Protein AF-A0A9R1KM98-F1 (afdb_monomer_lite)

Foldseek 3Di:
DDDDDDDPPPDPPPPVPPPVPPVPDPDDDDDDDDALDFLVRVLVVLVVVVVVDDQPDEAEDADAAELDDPPVLLVVQVPPDDDDDDDDDDDDDDDDDPPDDPSLWGFSDDDDRSDGRTHHLVSCQVVLCHEYEYEYNYLNQVSNCVSVVSHDNHDYHYHGADNDDQPDPDDDPPPGGLSVCCVVPVVVSVCVSVVNDPPPPD

Organism: Triticum aestivum (NCBI:txid4565)

Sequence (202 aa):
TMSDQSGPSGLIDIHLSTEISDGNLPSNPQRAIIYHPTVSHLIAVLATICEELSQDSILLIYISASGLADQNAYHKYASSSSSRLRPASAFSINKPNSHTGSDDHVWLGPRGNGGPNNLYPEDLIPFTRYPLFLVIDSENSHAFKAIHNAEKGEPAALLLSPRIASAMPGVESGNGGQFTYFLTAPMQAFCQLAGITSDIDS

pLDDT: mean 72.06, std 21.35, range [31.58, 97.38]

Radius of gyration: 26.19 Å; chains: 1; bounding box: 100×55×50 Å

InterPro domains:
  IPR022709 Protein SCAI [PF12070] (17-200)

Structure (mmCIF, N/CA/C/O backbone):
data_AF-A0A9R1KM98-F1
#
_entry.id   AF-A0A9R1KM98-F1
#
loop_
_atom_site.group_PDB
_atom_site.id
_atom_site.type_symbol
_atom_site.label_atom_id
_atom_site.label_alt_id
_atom_site.label_comp_id
_atom_site.label_asym_id
_atom_site.label_entity_id
_atom_site.label_seq_id
_atom_site.pdbx_PDB_ins_code
_atom_site.Cartn_x
_atom_site.Cartn_y
_atom_site.Cartn_z
_atom_site.occupancy
_atom_site.B_iso_or_equiv
_atom_site.auth_seq_id
_atom_site.auth_comp_id
_atom_site.auth_asym_id
_atom_site.auth_atom_id
_atom_site.pdbx_PDB_model_num
ATOM 1 N N . THR A 1 1 ? -71.340 21.012 -23.444 1.00 43.56 1 THR A N 1
ATOM 2 C CA . THR A 1 1 ? -70.708 21.064 -24.778 1.00 43.56 1 THR A CA 1
ATOM 3 C C . THR A 1 1 ? -69.293 21.573 -24.596 1.00 43.56 1 THR A C 1
ATOM 5 O O . THR A 1 1 ? -69.103 22.543 -23.877 1.00 43.56 1 THR A O 1
ATOM 8 N N . MET A 1 2 ? -68.310 20.840 -25.121 1.00 36.94 2 MET A N 1
ATOM 9 C CA . MET A 1 2 ? -66.879 21.154 -25.005 1.00 36.94 2 MET A CA 1
ATOM 10 C C . MET A 1 2 ? -66.510 22.420 -25.784 1.00 36.94 2 MET A C 1
ATOM 12 O O . MET A 1 2 ? -67.103 22.665 -26.834 1.00 36.94 2 MET A O 1
ATOM 16 N N . SER A 1 3 ? -65.490 23.148 -25.320 1.00 38.06 3 SER A N 1
ATOM 17 C CA . SER A 1 3 ? -64.468 23.794 -26.161 1.00 38.06 3 SER A CA 1
ATOM 18 C C . SER A 1 3 ? -63.249 24.170 -25.310 1.00 38.06 3 SER A C 1
ATOM 20 O O . SER A 1 3 ? -63.380 24.867 -24.306 1.00 38.06 3 SER A O 1
ATOM 22 N N . ASP A 1 4 ? -62.092 23.660 -25.733 1.00 40.53 4 ASP A N 1
ATOM 23 C CA . ASP A 1 4 ? -60.735 23.934 -25.250 1.00 40.53 4 ASP A CA 1
ATOM 24 C C . ASP A 1 4 ? -60.304 25.397 -25.435 1.00 40.53 4 ASP A C 1
ATOM 26 O O . ASP A 1 4 ? -60.744 26.050 -26.385 1.00 40.53 4 ASP A O 1
ATOM 30 N N . GLN A 1 5 ? -59.339 25.852 -24.616 1.00 41.59 5 GLN A N 1
ATOM 31 C CA . GLN A 1 5 ? -58.100 26.466 -25.125 1.00 41.59 5 GLN A CA 1
ATOM 32 C C . GLN A 1 5 ? -57.007 26.665 -24.047 1.00 41.59 5 GLN A C 1
ATOM 34 O O . GLN A 1 5 ? -57.154 27.435 -23.106 1.00 41.59 5 GLN A O 1
ATOM 39 N N . SER A 1 6 ? -55.884 25.974 -24.283 1.00 41.81 6 SER A N 1
ATOM 40 C CA . SER A 1 6 ? -54.480 26.397 -24.123 1.00 41.81 6 SER A CA 1
ATOM 41 C C . SER A 1 6 ? -53.953 26.948 -22.787 1.00 41.81 6 SER A C 1
ATOM 43 O O . SER A 1 6 ? -54.132 28.116 -22.453 1.00 41.81 6 SER A O 1
ATOM 45 N N . GLY A 1 7 ? -53.066 26.161 -22.174 1.00 36.31 7 GLY A N 1
ATOM 46 C CA . GLY A 1 7 ? -51.946 26.663 -21.378 1.00 36.31 7 GLY A CA 1
ATOM 47 C C . GLY A 1 7 ? -50.933 25.551 -21.090 1.00 36.31 7 GLY A C 1
ATOM 48 O O . GLY A 1 7 ? -51.203 24.719 -20.228 1.00 36.31 7 GLY A O 1
ATOM 49 N N . PRO A 1 8 ? -49.779 25.471 -21.779 1.00 38.06 8 PRO A N 1
ATOM 50 C CA . PRO A 1 8 ? -48.700 24.601 -21.338 1.00 38.06 8 PRO A CA 1
ATOM 51 C C . PRO A 1 8 ? -47.974 25.283 -20.172 1.00 38.06 8 PRO A C 1
ATOM 53 O O . PRO A 1 8 ? -47.117 26.142 -20.371 1.00 38.06 8 PRO A O 1
ATOM 56 N N . SER A 1 9 ? -48.306 24.897 -18.940 1.00 43.03 9 SER A N 1
ATOM 57 C CA . SER A 1 9 ? -47.471 25.170 -17.766 1.00 43.03 9 SER A CA 1
ATOM 58 C C . SER A 1 9 ? -46.231 24.276 -17.828 1.00 43.03 9 SER A C 1
ATOM 60 O O . SER A 1 9 ? -46.133 23.254 -17.158 1.00 43.03 9 SER A O 1
ATOM 62 N N . GLY A 1 10 ? -45.295 24.635 -18.703 1.00 45.66 10 GLY A N 1
ATOM 63 C CA . GLY A 1 10 ? -43.967 24.044 -18.758 1.00 45.66 10 GLY A CA 1
ATOM 64 C C . GLY A 1 10 ? -43.086 24.627 -17.661 1.00 45.66 10 GLY A C 1
ATOM 65 O O . GLY A 1 10 ? -42.320 25.544 -17.924 1.00 45.66 10 GLY A O 1
ATOM 66 N N . LEU A 1 11 ? -43.194 24.092 -16.448 1.00 42.50 11 LEU A N 1
ATOM 67 C CA . LEU A 1 11 ? -42.150 24.169 -15.427 1.00 42.50 11 LEU A CA 1
ATOM 68 C C . LEU A 1 11 ? -42.051 22.787 -14.788 1.00 42.50 11 LEU A C 1
ATOM 70 O O . LEU A 1 11 ? -42.628 22.518 -13.739 1.00 42.50 11 LEU A O 1
ATOM 74 N N . ILE A 1 12 ? -41.354 21.881 -15.472 1.00 44.75 12 ILE A N 1
ATOM 75 C CA . ILE A 1 12 ? -40.822 20.696 -14.808 1.00 44.75 12 ILE A CA 1
ATOM 76 C C . ILE A 1 12 ? -39.595 21.197 -14.049 1.00 44.75 12 ILE A C 1
ATOM 78 O O . ILE A 1 12 ? -38.495 21.259 -14.594 1.00 44.75 12 ILE A O 1
ATOM 82 N N . ASP A 1 13 ? -39.819 21.630 -12.812 1.00 45.16 13 ASP A N 1
ATOM 83 C CA . ASP A 1 13 ? -38.764 21.774 -11.821 1.00 45.16 13 ASP A CA 1
ATOM 84 C C . ASP A 1 13 ? -38.296 20.358 -11.478 1.00 45.16 13 ASP A C 1
ATOM 86 O O . ASP A 1 13 ? -38.860 19.668 -10.626 1.00 45.16 13 ASP A O 1
ATOM 90 N N . ILE A 1 14 ? -37.328 19.856 -12.247 1.00 49.06 14 ILE A N 1
ATOM 91 C CA . ILE A 1 14 ? -36.606 18.647 -11.872 1.00 49.06 14 ILE A CA 1
ATOM 92 C C . ILE A 1 14 ? -35.695 19.069 -10.721 1.00 49.06 14 ILE A C 1
ATOM 94 O O . ILE A 1 14 ? -34.514 19.351 -10.917 1.00 49.06 14 ILE A O 1
ATOM 98 N N . HIS A 1 15 ? -36.253 19.111 -9.513 1.00 44.16 15 HIS A N 1
ATOM 99 C CA . HIS A 1 15 ? -35.482 19.126 -8.281 1.00 44.16 15 HIS A CA 1
ATOM 100 C C . HIS A 1 15 ? -34.768 17.770 -8.152 1.00 44.16 15 HIS A C 1
ATOM 102 O O . HIS A 1 15 ? -35.173 16.885 -7.399 1.00 44.16 15 HIS A O 1
ATOM 108 N N . LEU A 1 16 ? -33.707 17.583 -8.940 1.00 47.38 16 LEU A N 1
ATOM 109 C CA . LEU A 1 16 ? -32.797 16.442 -8.874 1.00 47.38 16 LEU A CA 1
ATOM 110 C C . LEU A 1 16 ? -31.749 16.669 -7.776 1.00 47.38 16 LEU A C 1
ATOM 112 O O . LEU A 1 16 ? -30.548 16.576 -8.001 1.00 47.38 16 LEU A O 1
ATOM 116 N N . SER A 1 17 ? -32.214 17.005 -6.580 1.00 48.81 17 SER A N 1
ATOM 117 C CA . SER A 1 17 ? -31.383 17.130 -5.381 1.00 48.81 17 SER A CA 1
ATOM 118 C C . SER A 1 17 ? -32.156 16.642 -4.167 1.00 48.81 17 SER A C 1
ATOM 120 O O . SER A 1 17 ? -32.231 17.280 -3.124 1.00 48.81 17 SER A O 1
ATOM 122 N N . THR A 1 18 ? -32.763 15.471 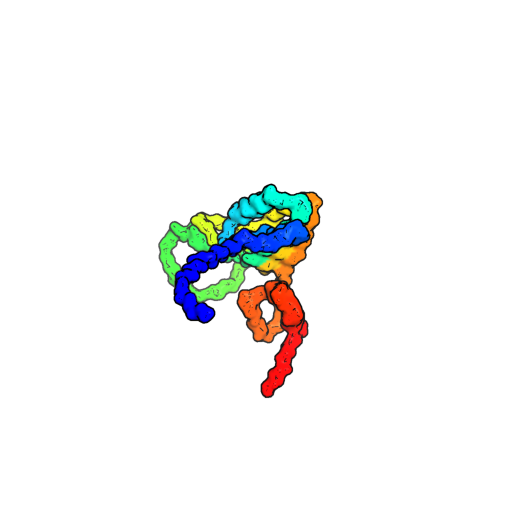-4.310 1.00 47.44 18 THR A N 1
ATOM 123 C CA . THR A 1 18 ? -33.001 14.599 -3.165 1.00 47.44 18 THR A CA 1
ATOM 124 C C . THR A 1 18 ? -32.170 13.360 -3.421 1.00 47.44 18 THR A C 1
ATOM 126 O O . THR A 1 18 ? -32.652 12.342 -3.905 1.00 47.44 18 THR A O 1
ATOM 129 N N . GLU A 1 19 ? -30.867 13.510 -3.190 1.00 53.47 19 GLU A N 1
ATOM 130 C CA . GLU A 1 19 ? -29.990 12.386 -2.904 1.00 53.47 19 GLU A CA 1
ATOM 131 C C . GLU A 1 19 ? -30.680 11.619 -1.771 1.00 53.47 19 GLU A C 1
ATOM 133 O O . GLU A 1 19 ? -30.827 12.132 -0.660 1.00 53.47 19 GLU A O 1
ATOM 138 N N . ILE A 1 20 ? -31.258 10.462 -2.103 1.00 52.72 20 ILE A N 1
ATOM 139 C CA . ILE A 1 20 ? -31.961 9.588 -1.164 1.00 52.72 20 ILE A CA 1
ATOM 140 C C . ILE A 1 20 ? -30.873 8.958 -0.293 1.00 52.72 20 ILE A C 1
ATOM 142 O O . ILE A 1 20 ? -30.496 7.804 -0.471 1.00 52.72 20 ILE A O 1
ATOM 146 N N . SER A 1 21 ? -30.282 9.765 0.582 1.00 58.25 21 SER A N 1
ATOM 147 C CA . SER A 1 21 ? -29.327 9.318 1.578 1.00 58.25 21 SER A CA 1
ATOM 148 C C . SER A 1 21 ? -30.160 8.673 2.678 1.00 58.25 21 SER A C 1
ATOM 150 O O . SER A 1 21 ? -30.731 9.354 3.531 1.00 58.25 21 SER A O 1
ATOM 152 N N . ASP A 1 22 ? -30.359 7.359 2.576 1.00 62.84 22 ASP A N 1
ATOM 153 C CA . ASP A 1 22 ? -30.942 6.572 3.657 1.00 62.84 22 ASP A CA 1
ATOM 154 C C . ASP A 1 22 ? -30.000 6.703 4.857 1.00 62.84 22 ASP A C 1
ATOM 156 O O . ASP A 1 22 ? -28.901 6.155 4.854 1.00 62.84 22 ASP A O 1
ATOM 160 N N . GLY A 1 23 ? -30.404 7.485 5.863 1.00 62.06 23 GLY A N 1
ATOM 161 C CA . GLY A 1 23 ? -29.573 7.819 7.024 1.00 62.06 23 GLY A CA 1
ATOM 162 C C . GLY A 1 23 ? -29.194 6.621 7.902 1.00 62.06 23 GLY A C 1
ATOM 163 O O . GLY A 1 23 ? -28.470 6.797 8.879 1.00 62.06 23 GLY A O 1
ATOM 164 N N . ASN A 1 24 ? -29.679 5.419 7.573 1.00 71.25 24 ASN A N 1
ATOM 165 C CA . ASN A 1 24 ? -29.257 4.160 8.186 1.00 71.25 24 ASN A CA 1
ATOM 166 C C . ASN A 1 24 ? -28.098 3.481 7.445 1.00 71.25 24 ASN A C 1
ATOM 168 O O . ASN A 1 24 ? -27.535 2.513 7.959 1.00 71.25 24 ASN A O 1
ATOM 172 N N . LEU A 1 25 ? -27.755 3.937 6.237 1.00 65.06 25 LEU A N 1
ATOM 173 C CA . LEU A 1 25 ? -26.606 3.427 5.507 1.00 65.06 25 LEU A CA 1
ATOM 174 C C . LEU A 1 25 ? -25.336 4.110 6.027 1.00 65.06 25 LEU A C 1
ATOM 176 O O . LEU A 1 25 ? -25.326 5.326 6.232 1.00 65.06 25 LEU A O 1
ATOM 180 N N . PRO A 1 26 ? -24.249 3.353 6.242 1.00 65.38 26 PRO A N 1
ATOM 181 C CA . PRO A 1 26 ? -22.972 3.956 6.578 1.00 65.38 26 PRO A CA 1
ATOM 182 C C . PRO A 1 26 ? -22.536 4.893 5.448 1.00 65.38 26 PRO A C 1
ATOM 184 O O . PRO A 1 26 ? -22.729 4.593 4.266 1.00 65.38 26 PRO A O 1
ATOM 187 N N . SER A 1 27 ? -21.932 6.024 5.816 1.00 68.31 27 SER A N 1
ATOM 188 C CA . SER A 1 27 ? -21.352 6.967 4.861 1.00 68.31 27 SER A CA 1
ATOM 189 C C . SER A 1 27 ? -20.425 6.243 3.884 1.00 68.31 27 SER A C 1
ATOM 191 O O . SER A 1 27 ? -19.661 5.359 4.279 1.00 68.31 27 SER A O 1
ATOM 193 N N . ASN A 1 28 ? -20.480 6.627 2.606 1.00 60.69 28 ASN A N 1
ATOM 194 C CA . ASN A 1 28 ? -19.603 6.063 1.585 1.00 60.69 28 ASN A CA 1
ATOM 195 C C . ASN A 1 28 ? -18.133 6.213 2.029 1.00 60.69 28 ASN A C 1
ATOM 197 O O . ASN A 1 28 ? -17.752 7.312 2.450 1.00 60.69 28 ASN A O 1
ATOM 201 N N . PRO A 1 29 ? -17.301 5.159 1.951 1.00 76.50 29 PRO A N 1
ATOM 202 C CA . PRO A 1 29 ? -15.888 5.274 2.279 1.00 76.50 29 PRO A CA 1
ATOM 203 C C . PRO A 1 29 ? -15.222 6.398 1.480 1.00 76.50 29 PRO A C 1
ATOM 205 O O . PRO A 1 29 ? -15.418 6.533 0.268 1.00 76.50 29 PRO A O 1
ATOM 208 N N . GLN A 1 30 ? -14.407 7.198 2.166 1.00 79.19 30 GLN A N 1
ATOM 209 C CA . GLN A 1 30 ? -13.596 8.224 1.525 1.00 79.19 30 GLN A CA 1
ATOM 210 C C . GLN A 1 30 ? -12.590 7.552 0.579 1.00 79.19 30 GLN A C 1
ATOM 212 O O . GLN A 1 30 ? -11.795 6.707 0.991 1.00 79.19 30 GLN A O 1
ATOM 217 N N . ARG A 1 31 ? -12.631 7.909 -0.710 1.00 85.31 31 ARG A N 1
ATOM 218 C CA . ARG A 1 31 ? -11.762 7.330 -1.742 1.00 85.31 31 ARG A CA 1
ATOM 219 C C . ARG A 1 31 ? -10.870 8.402 -2.352 1.00 85.31 31 ARG A C 1
ATOM 221 O O . ARG A 1 31 ? -11.364 9.344 -2.962 1.00 85.31 31 ARG A O 1
ATOM 228 N N . ALA A 1 32 ? -9.560 8.189 -2.280 1.00 88.94 32 ALA A N 1
ATOM 229 C CA . ALA A 1 32 ? -8.560 8.984 -2.984 1.00 88.94 32 ALA A CA 1
ATOM 230 C C . ALA A 1 32 ? -7.804 8.113 -3.999 1.00 88.94 32 ALA A C 1
ATOM 232 O O . ALA A 1 32 ? -7.520 6.945 -3.740 1.00 88.94 32 ALA A O 1
ATOM 233 N N . ILE A 1 33 ? -7.476 8.680 -5.163 1.00 93.12 33 ILE A N 1
ATOM 234 C CA . ILE A 1 33 ? -6.609 8.049 -6.166 1.00 93.12 33 ILE A CA 1
ATOM 235 C C . ILE A 1 33 ? -5.542 9.064 -6.554 1.00 93.12 33 ILE A C 1
ATOM 237 O O . ILE A 1 33 ? -5.862 10.157 -7.018 1.00 93.12 33 ILE A O 1
ATOM 241 N N . ILE A 1 34 ? -4.277 8.691 -6.384 1.00 92.88 34 ILE A N 1
ATOM 242 C CA . ILE A 1 34 ? -3.128 9.525 -6.736 1.00 92.88 34 ILE A CA 1
ATOM 243 C C . ILE A 1 34 ? -2.249 8.791 -7.746 1.00 92.88 34 ILE A C 1
ATOM 245 O O . ILE A 1 34 ? -1.867 7.642 -7.542 1.00 92.88 34 ILE A O 1
ATOM 249 N N . TYR A 1 35 ? -1.926 9.462 -8.852 1.00 91.12 35 TYR A N 1
ATOM 250 C CA . TYR A 1 35 ? -1.111 8.901 -9.928 1.00 91.12 35 TYR A CA 1
ATOM 251 C C . TYR A 1 35 ? 0.302 9.469 -9.878 1.00 91.12 35 TYR A C 1
ATOM 253 O O . TYR A 1 35 ? 0.485 10.687 -9.855 1.00 91.12 35 TYR A O 1
ATOM 261 N N . HIS A 1 36 ? 1.292 8.572 -9.880 1.00 87.62 36 HIS A N 1
ATOM 262 C CA . HIS A 1 36 ? 2.715 8.902 -9.785 1.00 87.62 36 HIS A CA 1
ATOM 263 C C . HIS A 1 36 ? 3.010 9.955 -8.705 1.00 87.62 36 HIS A C 1
ATOM 265 O O . HIS A 1 36 ? 3.484 11.032 -9.050 1.00 87.62 36 HIS A O 1
ATOM 271 N N . PRO A 1 37 ? 2.696 9.731 -7.419 1.00 91.69 37 PRO A N 1
ATOM 272 C CA . PRO A 1 37 ? 3.001 10.701 -6.371 1.00 91.69 37 PRO A CA 1
ATOM 273 C C . PRO A 1 37 ? 4.511 10.760 -6.066 1.00 91.69 37 PRO A C 1
ATOM 275 O O . PRO A 1 37 ? 5.267 9.838 -6.374 1.00 91.69 37 PRO A O 1
ATOM 278 N N . THR A 1 38 ? 4.973 11.855 -5.448 1.00 91.81 38 THR A N 1
ATOM 279 C CA . THR A 1 38 ? 6.218 11.777 -4.662 1.00 91.81 38 THR A CA 1
ATOM 280 C C . THR A 1 38 ? 5.912 11.093 -3.332 1.00 91.81 38 THR A C 1
ATOM 282 O O . THR A 1 38 ? 4.777 11.192 -2.861 1.00 91.81 38 THR A O 1
ATOM 285 N N . VAL A 1 39 ? 6.903 10.481 -2.680 1.00 93.69 39 VAL A N 1
ATOM 286 C CA . VAL A 1 39 ? 6.739 9.948 -1.313 1.00 93.69 39 VAL A CA 1
ATOM 287 C C . VAL A 1 39 ? 6.180 11.027 -0.386 1.00 93.69 39 VAL A C 1
ATOM 289 O O . VAL A 1 39 ? 5.143 10.819 0.225 1.00 93.69 39 VAL A O 1
ATOM 292 N N . SER A 1 40 ? 6.752 12.235 -0.370 1.00 93.12 40 SER A N 1
ATOM 293 C CA . SER A 1 40 ? 6.238 13.331 0.469 1.00 93.12 40 SER A CA 1
ATOM 294 C C . SER A 1 40 ? 4.777 13.693 0.177 1.00 93.12 40 SER A C 1
ATOM 296 O O . SER A 1 40 ? 4.032 13.999 1.101 1.00 93.12 40 SER A O 1
ATOM 298 N N . HIS A 1 41 ? 4.352 13.647 -1.091 1.00 94.06 41 HIS A N 1
ATOM 299 C CA . HIS A 1 41 ? 2.955 13.891 -1.453 1.00 94.06 41 HIS A CA 1
ATOM 300 C C . HIS A 1 41 ? 2.042 12.769 -0.948 1.00 94.06 41 HIS A C 1
ATOM 302 O O . HIS A 1 41 ? 0.997 13.063 -0.379 1.00 94.06 41 HIS A O 1
ATOM 308 N N . LEU A 1 42 ? 2.447 11.503 -1.104 1.00 95.62 42 LEU A N 1
ATOM 309 C CA . LEU A 1 42 ? 1.726 10.351 -0.554 1.00 95.62 42 LEU A CA 1
ATOM 310 C C . LEU A 1 42 ? 1.574 10.475 0.969 1.00 95.62 42 LEU A C 1
ATOM 312 O O . LEU A 1 42 ? 0.464 10.357 1.474 1.00 95.62 42 LEU A O 1
ATOM 316 N N . ILE A 1 43 ? 2.660 10.772 1.687 1.00 96.38 43 ILE A N 1
ATOM 317 C CA . ILE A 1 43 ? 2.650 10.921 3.150 1.00 96.38 43 ILE A CA 1
ATOM 318 C C . ILE A 1 43 ? 1.724 12.058 3.588 1.00 96.38 43 ILE A C 1
ATOM 320 O O . ILE A 1 43 ? 0.959 11.881 4.531 1.00 96.38 43 ILE A O 1
ATOM 324 N N . ALA A 1 44 ? 1.744 13.197 2.890 1.00 95.56 44 ALA A N 1
ATOM 325 C CA . ALA A 1 44 ? 0.836 14.303 3.181 1.00 95.56 44 ALA A CA 1
ATOM 326 C C . ALA A 1 44 ? -0.634 13.901 2.988 1.00 95.56 44 ALA A C 1
ATOM 328 O O . ALA A 1 44 ? -1.450 14.160 3.864 1.00 95.56 44 ALA A O 1
ATOM 329 N N . VAL A 1 45 ? -0.960 13.216 1.886 1.00 95.56 45 VAL A N 1
ATOM 330 C CA . VAL A 1 45 ? -2.323 12.724 1.630 1.00 95.56 45 VAL A CA 1
ATOM 331 C C . VAL A 1 45 ? -2.769 11.742 2.714 1.00 95.56 45 VAL A C 1
ATOM 333 O O . VAL A 1 45 ? -3.870 11.883 3.237 1.00 95.56 45 VAL A O 1
ATOM 336 N N . LEU A 1 46 ? -1.924 10.776 3.087 1.00 95.81 46 LEU A N 1
ATOM 337 C CA . LEU A 1 46 ? -2.243 9.818 4.149 1.00 95.81 46 LEU A CA 1
ATOM 338 C C . LEU A 1 46 ? -2.453 10.514 5.500 1.00 95.81 46 LEU A C 1
ATOM 340 O O . LEU A 1 46 ? -3.382 10.165 6.221 1.00 95.81 46 LEU A O 1
ATOM 344 N N . ALA A 1 47 ? -1.629 11.514 5.827 1.00 95.19 47 ALA A N 1
ATOM 345 C CA . ALA A 1 47 ? -1.773 12.286 7.057 1.00 95.19 47 ALA A CA 1
ATOM 346 C C . ALA A 1 47 ? -3.106 13.045 7.093 1.00 95.19 47 ALA A C 1
ATOM 348 O O . ALA A 1 47 ? -3.819 12.954 8.087 1.00 95.19 47 ALA A O 1
ATOM 349 N N . THR A 1 48 ? -3.477 13.712 5.996 1.00 93.81 48 THR A N 1
ATOM 350 C CA . THR A 1 48 ? -4.769 14.402 5.877 1.00 93.81 48 THR A CA 1
ATOM 351 C C . THR A 1 48 ? -5.943 13.439 6.020 1.00 93.81 48 THR A C 1
ATOM 353 O O . THR A 1 48 ? -6.878 13.735 6.753 1.00 93.81 48 THR A O 1
ATOM 356 N N . ILE A 1 49 ? -5.884 12.262 5.387 1.00 92.44 49 ILE A N 1
ATOM 357 C CA . ILE A 1 49 ? -6.936 11.248 5.541 1.00 92.44 49 ILE A CA 1
ATOM 358 C C . ILE A 1 49 ? -7.050 10.842 7.012 1.00 92.44 49 ILE A C 1
ATOM 360 O O . ILE A 1 49 ? -8.140 10.880 7.568 1.00 92.44 49 ILE A O 1
ATOM 364 N N . CYS A 1 50 ? -5.936 10.516 7.671 1.00 91.25 50 CYS A N 1
ATOM 365 C CA . CYS A 1 50 ? -5.927 10.120 9.079 1.00 91.25 50 CYS A CA 1
ATOM 366 C C . CYS A 1 50 ? -6.480 11.185 10.042 1.00 91.25 50 CYS A C 1
ATOM 368 O O . CYS A 1 50 ? -7.074 10.812 11.052 1.00 91.25 50 CYS A O 1
ATOM 370 N N . GLU A 1 51 ? -6.321 12.478 9.752 1.00 91.19 51 GLU A N 1
ATOM 371 C CA . GLU A 1 51 ? -6.933 13.556 10.547 1.00 91.19 51 GLU A CA 1
ATOM 372 C C . GLU A 1 51 ? -8.465 13.575 10.446 1.00 91.19 51 GLU A C 1
ATOM 374 O O . GLU A 1 51 ? -9.140 13.977 11.394 1.00 91.19 51 GLU A O 1
ATOM 379 N N . GLU A 1 52 ? -9.016 13.116 9.323 1.00 87.94 52 GLU A N 1
ATOM 380 C CA . GLU A 1 52 ? -10.458 13.068 9.066 1.00 87.94 52 GLU A CA 1
ATOM 381 C C . GLU A 1 52 ? -11.100 11.718 9.440 1.00 87.94 52 GLU A C 1
ATOM 383 O O . GLU A 1 52 ? -12.328 11.623 9.529 1.00 87.94 52 GLU A O 1
ATOM 388 N N . LEU A 1 53 ? -10.299 10.668 9.674 1.00 84.94 53 LEU A N 1
ATOM 389 C CA . LEU A 1 53 ? -10.797 9.339 10.037 1.00 84.94 53 LEU A CA 1
ATOM 390 C C . LEU A 1 53 ? -11.438 9.329 11.433 1.00 84.94 53 LEU A C 1
ATOM 392 O O . LEU A 1 53 ? -10.881 9.822 12.415 1.00 84.94 53 LEU A O 1
ATOM 396 N N . SER A 1 54 ? -12.594 8.670 11.539 1.00 84.06 54 SER A N 1
ATOM 397 C CA . SER A 1 54 ? -13.198 8.347 12.835 1.00 84.06 54 SER A CA 1
ATOM 398 C C . SER A 1 54 ? -12.424 7.225 13.544 1.00 84.06 54 SER A C 1
ATOM 400 O O . SER A 1 54 ? -11.691 6.472 12.904 1.00 84.06 54 SER A O 1
ATOM 402 N N . GLN A 1 55 ? -12.617 7.071 14.859 1.00 80.00 55 GLN A N 1
ATOM 403 C CA . GLN A 1 55 ? -11.947 6.017 15.643 1.00 80.00 55 GLN A CA 1
ATOM 404 C C . GLN A 1 55 ? -12.335 4.593 15.209 1.00 80.00 55 GLN A C 1
ATOM 406 O O . GLN A 1 55 ? -11.545 3.674 15.393 1.00 80.00 55 GLN A O 1
ATOM 411 N N . ASP A 1 56 ? -13.504 4.423 14.584 1.00 84.88 56 ASP A N 1
ATOM 412 C CA . ASP A 1 56 ? -14.007 3.128 14.105 1.00 84.88 56 ASP A CA 1
ATOM 413 C C . ASP A 1 56 ? -13.689 2.876 12.614 1.00 84.88 56 ASP A C 1
ATOM 415 O O . ASP A 1 56 ? -14.207 1.941 11.999 1.00 84.88 56 ASP A O 1
ATOM 419 N N . SER A 1 57 ? -12.865 3.725 11.991 1.00 88.12 57 SER A N 1
ATOM 420 C CA . SER A 1 57 ? -12.498 3.609 10.577 1.00 88.12 57 SER A CA 1
ATOM 421 C C . SER A 1 57 ? -11.246 2.754 10.357 1.00 88.12 57 SER A C 1
ATOM 423 O O . SER A 1 57 ? -10.319 2.745 11.161 1.00 88.12 57 SER A O 1
ATOM 425 N N . ILE A 1 58 ? -11.194 2.079 9.206 1.00 90.69 58 ILE A N 1
ATOM 426 C CA . ILE A 1 58 ? -10.034 1.304 8.741 1.00 90.69 58 ILE A CA 1
ATOM 427 C C . ILE A 1 58 ? -9.409 2.038 7.554 1.00 90.69 58 ILE A C 1
ATOM 429 O O . ILE A 1 58 ? -10.119 2.454 6.635 1.00 90.69 58 ILE A O 1
ATOM 433 N N . LEU A 1 59 ? -8.083 2.162 7.544 1.00 94.06 59 LEU A N 1
ATOM 434 C CA . LEU A 1 59 ? -7.337 2.713 6.419 1.00 94.06 59 LEU A CA 1
ATOM 435 C C . LEU A 1 59 ? -6.976 1.590 5.439 1.00 94.06 59 LEU A C 1
ATOM 437 O O . LEU A 1 59 ? -6.282 0.643 5.798 1.00 94.06 59 LEU A O 1
ATOM 441 N N . LEU A 1 60 ? -7.420 1.707 4.187 1.00 95.12 60 LEU A N 1
ATOM 442 C CA . LEU A 1 60 ? -7.017 0.818 3.096 1.00 95.12 60 LEU A CA 1
ATOM 443 C C . LEU A 1 60 ? -6.072 1.553 2.147 1.00 95.12 60 LEU A C 1
ATOM 445 O O . LEU A 1 60 ? -6.440 2.576 1.571 1.00 95.12 60 LEU A O 1
ATOM 449 N N . ILE A 1 61 ? -4.878 1.000 1.941 1.00 95.75 61 ILE A N 1
ATOM 450 C CA . ILE A 1 61 ? -3.884 1.536 1.007 1.00 95.75 61 ILE A CA 1
ATOM 451 C C . ILE A 1 61 ? -3.566 0.477 -0.046 1.00 95.75 61 ILE A C 1
ATOM 453 O O . ILE A 1 61 ? -3.156 -0.633 0.283 1.00 95.75 61 ILE A O 1
ATOM 457 N N . TYR A 1 62 ? -3.716 0.839 -1.320 1.00 95.00 62 TYR A N 1
ATOM 458 C CA . TYR A 1 62 ? -3.272 0.034 -2.455 1.00 95.00 62 TYR A CA 1
ATOM 459 C C . TYR A 1 62 ? -2.128 0.746 -3.174 1.00 95.00 62 TYR A C 1
ATOM 461 O O . TYR A 1 62 ? -2.293 1.877 -3.634 1.00 95.00 62 TYR A O 1
ATOM 469 N N . ILE A 1 63 ? -0.983 0.081 -3.299 1.00 94.44 63 ILE A N 1
ATOM 470 C CA . ILE A 1 63 ? 0.200 0.606 -3.982 1.00 94.44 63 ILE A CA 1
ATOM 471 C C . ILE A 1 63 ? 0.555 -0.341 -5.118 1.00 94.44 63 ILE A C 1
ATOM 473 O O . ILE A 1 63 ? 0.889 -1.493 -4.872 1.00 94.44 63 ILE A O 1
ATOM 477 N N . SER A 1 64 ? 0.522 0.163 -6.350 1.00 91.69 64 SER A N 1
ATOM 478 C CA . SER A 1 64 ? 1.101 -0.517 -7.510 1.00 91.69 64 SER A CA 1
ATOM 479 C C . SER A 1 64 ? 2.285 0.293 -8.008 1.00 91.69 64 SER A C 1
ATOM 481 O O . SER A 1 64 ? 2.135 1.462 -8.373 1.00 91.69 64 SER A O 1
ATOM 483 N N . ALA A 1 65 ? 3.472 -0.302 -7.947 1.00 89.88 65 ALA A N 1
ATOM 484 C CA . ALA A 1 65 ? 4.709 0.353 -8.345 1.00 89.88 65 ALA A CA 1
ATOM 485 C C . ALA A 1 65 ? 5.849 -0.657 -8.538 1.00 89.88 65 ALA A C 1
ATOM 487 O O . ALA A 1 65 ? 5.830 -1.768 -8.008 1.00 89.88 65 ALA A O 1
ATOM 488 N N . SER A 1 66 ? 6.862 -0.244 -9.301 1.00 82.00 66 SER A N 1
ATOM 489 C CA . SER A 1 66 ? 8.020 -1.082 -9.619 1.00 82.00 66 SER A CA 1
ATOM 490 C C . SER A 1 66 ? 8.894 -1.294 -8.386 1.00 82.00 66 SER A C 1
ATOM 492 O O . SER A 1 66 ? 9.231 -0.342 -7.676 1.00 82.00 66 SER A O 1
ATOM 494 N N . GLY A 1 67 ? 9.309 -2.538 -8.164 1.00 71.94 67 GLY A N 1
ATOM 495 C CA . GLY A 1 67 ? 10.336 -2.878 -7.180 1.00 71.94 67 GLY A CA 1
ATOM 496 C C . GLY A 1 67 ? 11.756 -2.512 -7.622 1.00 71.94 67 GLY A C 1
ATOM 497 O O . GLY A 1 67 ? 12.668 -2.483 -6.803 1.00 71.94 67 GLY A O 1
ATOM 498 N N . LEU A 1 68 ? 11.956 -2.229 -8.913 1.00 67.81 68 LEU A N 1
ATOM 499 C CA . LEU A 1 68 ? 13.256 -1.891 -9.479 1.00 67.81 68 LEU A CA 1
ATOM 500 C C . LEU A 1 68 ? 13.396 -0.375 -9.634 1.00 67.81 68 LEU A C 1
ATOM 502 O O . LEU A 1 68 ? 12.754 0.246 -10.486 1.00 67.81 68 LEU A O 1
ATOM 506 N N . ALA A 1 69 ? 14.295 0.200 -8.846 1.00 60.88 69 ALA A N 1
ATOM 507 C CA . ALA A 1 69 ? 14.921 1.473 -9.151 1.00 60.88 69 ALA A CA 1
ATOM 508 C C . ALA A 1 69 ? 15.961 1.228 -10.257 1.00 60.88 69 ALA A C 1
ATOM 510 O O . ALA A 1 69 ? 17.008 0.637 -9.996 1.00 60.88 69 ALA A O 1
ATOM 511 N N . ASP A 1 70 ? 15.706 1.650 -11.502 1.00 55.88 70 ASP A N 1
ATOM 512 C CA . ASP A 1 70 ? 16.761 1.623 -12.523 1.00 55.88 70 ASP A CA 1
ATOM 513 C C . ASP A 1 70 ? 17.902 2.543 -12.058 1.00 55.88 70 ASP A C 1
ATOM 515 O O . ASP A 1 70 ? 17.809 3.770 -12.118 1.00 55.88 70 ASP A O 1
ATOM 519 N N . GLN A 1 71 ? 18.987 1.946 -11.565 1.00 52.78 71 GLN A N 1
ATOM 520 C CA . GLN A 1 71 ? 20.213 2.640 -11.156 1.00 52.78 71 GLN A CA 1
ATOM 521 C C . GLN A 1 71 ? 20.745 3.532 -12.298 1.00 52.78 71 GLN A C 1
ATOM 523 O O . GLN A 1 71 ? 21.350 4.579 -12.054 1.00 52.78 71 GLN A O 1
ATOM 528 N N . ASN A 1 72 ? 20.453 3.188 -13.562 1.00 49.31 72 ASN A N 1
ATOM 529 C CA . ASN A 1 72 ? 20.811 4.015 -14.714 1.00 49.31 72 ASN A CA 1
ATOM 530 C C . ASN A 1 72 ? 19.916 5.249 -14.868 1.00 49.31 72 ASN A C 1
ATOM 532 O O . ASN A 1 72 ? 20.382 6.261 -15.396 1.00 49.31 72 ASN A O 1
ATOM 536 N N . ALA A 1 73 ? 18.664 5.216 -14.397 1.00 51.56 73 ALA A N 1
ATOM 537 C CA . ALA A 1 73 ? 17.799 6.391 -14.378 1.00 51.56 73 ALA A CA 1
ATOM 538 C C . ALA A 1 73 ? 18.380 7.459 -13.443 1.00 51.56 73 ALA A C 1
ATOM 540 O O . ALA A 1 73 ? 18.506 8.611 -13.850 1.00 51.56 73 ALA A O 1
ATOM 541 N N . TYR A 1 74 ? 18.851 7.071 -12.253 1.00 50.22 74 TYR A N 1
ATOM 542 C CA . TYR A 1 74 ? 19.535 7.976 -11.321 1.00 50.22 74 TYR A CA 1
ATOM 543 C C . TYR A 1 74 ? 20.787 8.621 -11.938 1.00 50.22 74 TYR A C 1
ATOM 545 O O . TYR A 1 74 ? 20.965 9.840 -11.868 1.00 50.22 74 TYR A O 1
ATOM 553 N N . HIS A 1 75 ? 21.615 7.839 -12.637 1.00 47.34 75 HIS A N 1
ATOM 554 C CA . HIS A 1 75 ? 22.807 8.360 -13.317 1.00 47.34 75 HIS A CA 1
ATOM 555 C C . HIS A 1 75 ? 22.498 9.271 -14.512 1.00 47.34 75 HIS A C 1
ATOM 557 O O . HIS A 1 75 ? 23.259 10.208 -14.778 1.00 47.34 75 HIS A O 1
ATOM 563 N N . LYS A 1 76 ? 21.386 9.041 -15.217 1.00 46.34 76 LYS A N 1
ATOM 564 C CA . LYS A 1 76 ? 20.971 9.842 -16.378 1.00 46.34 76 LYS A CA 1
ATOM 565 C C . LYS A 1 76 ? 20.525 11.257 -15.997 1.00 46.34 76 LYS A C 1
ATOM 567 O O . LYS A 1 76 ? 20.683 12.164 -16.809 1.00 46.34 76 LYS A O 1
ATOM 572 N N . TYR A 1 77 ? 20.025 11.457 -14.776 1.00 49.22 77 TYR A N 1
ATOM 573 C CA . TYR A 1 77 ? 19.621 12.779 -14.276 1.00 49.22 77 TYR A CA 1
ATOM 574 C C . TYR A 1 77 ? 20.715 13.493 -13.470 1.00 49.22 77 TYR A C 1
ATOM 576 O O . TYR A 1 77 ? 20.741 14.719 -13.460 1.00 49.22 77 TYR A O 1
ATOM 584 N N . ALA A 1 78 ? 21.654 12.763 -12.855 1.00 45.06 78 ALA A N 1
ATOM 585 C CA . ALA A 1 78 ? 22.816 13.360 -12.185 1.00 45.06 78 ALA A CA 1
ATOM 586 C C . ALA A 1 78 ? 23.930 13.801 -13.159 1.00 45.06 78 ALA A C 1
ATOM 588 O O . ALA A 1 78 ? 24.784 14.608 -12.802 1.00 45.06 78 ALA A O 1
ATOM 589 N N . SER A 1 79 ? 23.922 13.294 -14.397 1.00 44.31 79 SER A N 1
ATOM 590 C CA . SER A 1 79 ? 24.977 13.536 -15.392 1.00 44.31 79 SER A CA 1
ATOM 591 C C . SER A 1 79 ? 24.526 14.474 -16.516 1.00 44.31 79 SER A C 1
ATOM 593 O O . SER A 1 79 ? 24.737 14.194 -17.693 1.00 44.31 79 SER A O 1
ATOM 595 N N . SER A 1 80 ? 23.923 15.618 -16.191 1.00 44.72 80 SER A N 1
ATOM 596 C CA . SER A 1 80 ? 23.722 16.710 -17.159 1.00 44.72 80 SER A CA 1
ATOM 597 C C . SER A 1 80 ? 24.936 17.647 -17.215 1.00 44.72 80 SER A C 1
ATOM 599 O O . SER A 1 80 ? 24.799 18.868 -17.170 1.00 44.72 80 SER A O 1
ATOM 601 N N . SER A 1 81 ? 26.142 17.080 -17.289 1.00 49.72 81 SER A N 1
ATOM 602 C CA . SER A 1 81 ? 27.388 17.827 -17.492 1.00 49.72 81 SER A CA 1
ATOM 603 C C . SER A 1 81 ? 28.516 16.942 -18.036 1.00 49.72 81 SER A C 1
ATOM 605 O O . SER A 1 81 ? 29.583 16.839 -17.451 1.00 49.72 81 SER A O 1
ATOM 607 N N . SER A 1 82 ? 28.327 16.315 -19.197 1.00 43.50 82 SER A N 1
ATOM 608 C CA . SER A 1 82 ? 29.345 16.368 -20.260 1.00 43.50 82 SER A CA 1
ATOM 609 C C . SER A 1 82 ? 28.837 15.734 -21.551 1.00 43.50 82 SER A C 1
ATOM 611 O O . SER A 1 82 ? 28.003 14.836 -21.588 1.00 43.50 82 SER A O 1
ATOM 613 N N . SER A 1 83 ? 29.327 16.299 -22.639 1.00 43.59 83 SER A N 1
ATOM 614 C CA . SER A 1 83 ? 28.981 16.007 -24.014 1.00 43.59 83 SER A CA 1
ATOM 615 C C . SER A 1 83 ? 29.384 14.602 -24.491 1.00 43.59 83 SER A C 1
ATOM 617 O O . SER A 1 83 ? 30.493 14.164 -24.201 1.00 43.59 83 SER A O 1
ATOM 619 N N . ARG A 1 84 ? 28.579 14.098 -25.441 1.00 44.91 84 ARG A N 1
ATOM 620 C CA . ARG A 1 84 ? 28.949 13.331 -26.654 1.00 44.91 84 ARG A CA 1
ATOM 621 C C . ARG A 1 84 ? 28.965 11.782 -26.621 1.00 44.91 84 ARG A C 1
ATOM 623 O O . ARG A 1 84 ? 29.767 11.157 -25.949 1.00 44.91 84 ARG A O 1
ATOM 630 N N . LEU A 1 85 ? 28.171 11.261 -27.577 1.00 36.19 85 LEU A N 1
ATOM 631 C CA . LEU A 1 85 ? 28.220 9.986 -28.325 1.00 36.19 85 LEU A CA 1
ATOM 632 C C . LEU A 1 85 ? 27.454 8.763 -27.768 1.00 36.19 85 LEU A C 1
ATOM 634 O O . LEU A 1 85 ? 27.781 8.193 -26.737 1.00 36.19 85 LEU A O 1
ATOM 638 N N . ARG A 1 86 ? 26.459 8.316 -28.557 1.00 42.06 86 ARG A N 1
ATOM 639 C CA . ARG A 1 86 ? 25.934 6.933 -28.588 1.00 42.06 86 ARG A CA 1
ATOM 640 C C . ARG A 1 86 ? 26.965 6.007 -29.260 1.00 42.06 86 ARG A C 1
ATOM 642 O O . ARG A 1 86 ? 27.676 6.473 -30.150 1.00 42.06 86 ARG A O 1
ATOM 649 N N . PRO A 1 87 ? 26.988 4.703 -28.927 1.00 38.00 87 PRO A N 1
ATOM 650 C CA . PRO A 1 87 ? 26.385 3.724 -29.841 1.00 38.00 87 PRO A CA 1
ATOM 651 C C . PRO A 1 87 ? 25.631 2.571 -29.136 1.00 38.00 87 PRO A C 1
ATOM 653 O O . PRO A 1 87 ? 25.386 2.596 -27.937 1.00 38.00 87 PRO A O 1
ATOM 656 N N . ALA A 1 88 ? 25.160 1.641 -29.966 1.00 34.78 88 ALA A N 1
ATOM 657 C CA . ALA A 1 88 ? 24.104 0.650 -29.787 1.00 34.78 88 ALA A CA 1
ATOM 658 C C . ALA A 1 88 ? 24.366 -0.515 -28.806 1.00 34.78 88 ALA A C 1
ATOM 660 O O . ALA A 1 88 ? 25.499 -0.802 -28.442 1.00 34.78 88 ALA A O 1
ATOM 661 N N . SER A 1 89 ? 23.259 -1.188 -28.454 1.00 51.72 89 SER A N 1
ATOM 662 C CA . SER A 1 89 ? 23.112 -2.595 -28.033 1.00 51.72 89 SER A CA 1
ATOM 663 C C . SER A 1 89 ? 24.350 -3.309 -27.475 1.00 51.72 89 SER A C 1
ATOM 665 O O . SER A 1 89 ? 25.178 -3.816 -28.231 1.00 51.72 89 SER A O 1
ATOM 667 N N . ALA A 1 90 ? 24.379 -3.496 -26.158 1.00 31.70 90 ALA A N 1
ATOM 668 C CA . ALA A 1 90 ? 25.132 -4.575 -25.537 1.00 31.70 90 ALA A CA 1
ATOM 669 C C . ALA A 1 90 ? 24.366 -5.062 -24.303 1.00 31.70 90 ALA A C 1
ATOM 671 O O . ALA A 1 90 ? 24.100 -4.294 -23.380 1.00 31.70 90 ALA A O 1
ATOM 672 N N . PHE A 1 91 ? 23.993 -6.341 -24.311 1.00 46.09 91 PHE A N 1
ATOM 673 C CA . PHE A 1 91 ? 23.660 -7.073 -23.098 1.00 46.09 91 PHE A CA 1
ATOM 674 C C . PHE A 1 91 ? 24.864 -6.978 -22.154 1.00 46.09 91 PHE A C 1
ATOM 676 O O . PHE A 1 91 ? 25.910 -7.562 -22.435 1.00 46.09 91 PHE A O 1
ATOM 683 N N . SER A 1 92 ? 24.740 -6.238 -21.052 1.00 31.58 92 SER A N 1
ATOM 684 C CA . SER A 1 92 ? 25.766 -6.240 -20.007 1.00 31.58 92 SER A CA 1
ATOM 685 C C . SER A 1 92 ? 25.556 -7.445 -19.104 1.00 31.58 92 SER A C 1
ATOM 687 O O . SER A 1 92 ? 24.856 -7.394 -18.097 1.00 31.58 92 SER A O 1
ATOM 689 N N . ILE A 1 93 ? 26.189 -8.540 -19.509 1.00 44.16 93 ILE A N 1
ATOM 690 C CA . ILE A 1 93 ? 26.556 -9.650 -18.641 1.00 44.16 93 ILE A CA 1
ATOM 691 C C . ILE A 1 93 ? 27.590 -9.134 -17.622 1.00 44.16 93 ILE A C 1
ATOM 693 O O . ILE A 1 93 ? 28.641 -8.622 -17.996 1.00 44.16 93 ILE A O 1
ATOM 697 N N . ASN A 1 94 ? 27.262 -9.331 -16.343 1.00 41.34 94 ASN A N 1
ATOM 698 C CA . ASN A 1 94 ? 28.129 -9.389 -15.162 1.00 41.34 94 ASN A CA 1
ATOM 699 C C . ASN A 1 94 ? 28.936 -8.134 -14.772 1.00 41.34 94 ASN A C 1
ATOM 701 O O . ASN A 1 94 ? 30.059 -7.918 -15.226 1.00 41.34 94 ASN A O 1
ATOM 705 N N . LYS A 1 95 ? 28.451 -7.425 -13.742 1.00 33.94 95 LYS A N 1
ATOM 706 C CA . LYS A 1 95 ? 29.323 -6.760 -12.761 1.00 33.94 95 LYS A CA 1
ATOM 707 C C . LYS A 1 95 ? 28.993 -7.289 -11.353 1.00 33.94 95 LYS A C 1
ATOM 709 O O . LYS A 1 95 ? 27.811 -7.396 -11.034 1.00 33.94 95 LYS A O 1
ATOM 714 N N . PRO A 1 96 ? 29.998 -7.681 -10.546 1.00 38.19 96 PRO A N 1
ATOM 715 C CA . PRO A 1 96 ? 29.788 -8.363 -9.271 1.00 38.19 96 PRO A CA 1
ATOM 716 C C . PRO A 1 96 ? 29.264 -7.405 -8.192 1.00 38.19 96 PRO A C 1
ATOM 718 O O . PRO A 1 96 ? 29.637 -6.233 -8.171 1.00 38.19 96 PRO A O 1
ATOM 721 N N . ASN A 1 97 ? 28.414 -7.950 -7.314 1.00 44.75 97 ASN A N 1
ATOM 722 C CA . ASN A 1 97 ? 27.775 -7.355 -6.137 1.00 44.75 97 ASN A CA 1
ATOM 723 C C . ASN A 1 97 ? 28.459 -6.106 -5.555 1.00 44.75 97 ASN A C 1
ATOM 725 O O . ASN A 1 97 ? 29.481 -6.207 -4.874 1.00 44.75 97 ASN A O 1
ATOM 729 N N . SER A 1 98 ? 27.801 -4.952 -5.674 1.00 38.16 98 SER A N 1
ATOM 730 C CA . SER A 1 98 ? 27.872 -3.916 -4.642 1.00 38.16 98 SER A CA 1
ATOM 731 C C . SER A 1 98 ? 26.727 -4.146 -3.655 1.00 38.16 98 SER A C 1
ATOM 733 O O . SER A 1 98 ? 25.604 -3.698 -3.871 1.00 38.16 98 SER A O 1
ATOM 735 N N . HIS A 1 99 ? 27.001 -4.880 -2.580 1.00 45.09 99 HIS A N 1
ATOM 736 C CA . HIS A 1 99 ? 26.117 -4.976 -1.420 1.00 45.09 99 HIS A CA 1
ATOM 737 C C . HIS A 1 99 ? 26.077 -3.632 -0.670 1.00 45.09 99 HIS A C 1
ATOM 739 O O . HIS A 1 99 ? 26.742 -3.522 0.348 1.00 45.09 99 HIS A O 1
ATOM 745 N N . THR A 1 100 ? 25.350 -2.613 -1.136 1.00 42.25 100 THR A N 1
ATOM 746 C CA . THR A 1 100 ? 24.986 -1.431 -0.319 1.00 42.25 100 THR A CA 1
ATOM 747 C C . THR A 1 100 ? 23.859 -0.643 -0.988 1.00 42.25 100 THR A C 1
ATOM 749 O O . THR A 1 100 ? 24.093 0.106 -1.933 1.00 42.25 100 THR A O 1
ATOM 752 N N . GLY A 1 101 ? 22.647 -0.794 -0.471 1.00 46.84 101 GLY A N 1
ATOM 753 C CA . GLY A 1 101 ? 21.427 -0.164 -0.963 1.00 46.84 101 GLY A CA 1
ATOM 754 C C . GLY A 1 101 ? 20.365 -1.235 -0.903 1.00 46.84 101 GLY A C 1
ATOM 755 O O . GLY A 1 101 ? 20.195 -1.952 -1.879 1.00 46.84 101 GLY A O 1
ATOM 756 N N . SER A 1 102 ? 19.805 -1.470 0.286 1.00 57.44 102 SER A N 1
ATOM 757 C CA . SER A 1 102 ? 18.894 -2.592 0.441 1.00 57.44 102 SER A CA 1
ATOM 758 C C . SER A 1 102 ? 17.693 -2.364 -0.471 1.00 57.44 102 SER A C 1
ATOM 760 O O . SER A 1 102 ? 17.077 -1.290 -0.490 1.00 57.44 102 SER A O 1
ATOM 762 N N . ASP A 1 103 ? 17.438 -3.366 -1.306 1.00 66.75 103 ASP A N 1
ATOM 763 C CA . ASP A 1 103 ? 16.284 -3.463 -2.185 1.00 66.75 103 ASP A CA 1
ATOM 764 C C . ASP A 1 103 ? 15.030 -3.672 -1.319 1.00 66.75 103 ASP A C 1
ATOM 766 O O . ASP A 1 103 ? 14.274 -4.599 -1.542 1.00 66.75 103 ASP A O 1
ATOM 770 N N . ASP A 1 104 ? 14.815 -2.851 -0.288 1.00 86.88 104 ASP A N 1
ATOM 771 C CA . ASP A 1 104 ? 13.726 -2.964 0.686 1.00 86.88 104 ASP A CA 1
ATOM 772 C C . ASP A 1 104 ? 12.739 -1.795 0.534 1.00 86.88 104 ASP A C 1
ATOM 774 O O . ASP A 1 104 ? 12.215 -1.261 1.505 1.00 86.88 104 ASP A O 1
ATOM 778 N N . HIS A 1 105 ? 12.519 -1.334 -0.697 1.00 91.50 105 HIS A N 1
ATOM 779 C CA . HIS A 1 105 ? 11.639 -0.208 -1.003 1.00 91.50 105 HIS A CA 1
ATOM 780 C C . HIS A 1 105 ? 10.866 -0.417 -2.305 1.00 91.50 105 HIS A C 1
ATOM 782 O O . HIS A 1 105 ? 11.230 -1.232 -3.149 1.00 91.50 105 HIS A O 1
ATOM 788 N N . VAL A 1 106 ? 9.803 0.351 -2.499 1.00 92.69 106 VAL A N 1
ATOM 789 C CA . VAL A 1 106 ? 9.078 0.415 -3.773 1.00 92.69 106 VAL A CA 1
ATOM 790 C C . VAL A 1 106 ? 9.342 1.765 -4.428 1.00 92.69 106 VAL A C 1
ATOM 792 O O . VAL A 1 106 ? 9.303 2.803 -3.769 1.00 92.69 106 VAL A O 1
ATOM 795 N N . TRP A 1 107 ? 9.626 1.775 -5.728 1.00 90.88 107 TRP A N 1
ATOM 796 C CA . TRP A 1 107 ? 9.936 2.997 -6.463 1.00 90.88 107 TRP A CA 1
ATOM 797 C C . TRP A 1 107 ? 8.686 3.571 -7.137 1.00 90.88 107 TRP A C 1
ATOM 799 O O . TRP A 1 107 ? 8.124 2.983 -8.061 1.00 90.88 107 TRP A O 1
ATOM 809 N N . LEU A 1 108 ? 8.270 4.767 -6.715 1.00 90.88 108 LEU A N 1
ATOM 810 C CA . LEU A 1 108 ? 7.042 5.431 -7.183 1.00 90.88 108 LEU A CA 1
ATOM 811 C C . LEU A 1 108 ? 7.209 6.166 -8.532 1.00 90.88 108 LEU A C 1
ATOM 813 O O . LEU A 1 108 ? 6.296 6.854 -8.998 1.00 90.88 108 LEU A O 1
ATOM 817 N N . GLY A 1 109 ? 8.371 6.030 -9.175 1.00 85.88 109 GLY A N 1
ATOM 818 C CA . GLY A 1 109 ? 8.676 6.628 -10.474 1.00 85.88 109 GLY A CA 1
ATOM 819 C C . GLY A 1 109 ? 9.455 7.951 -10.395 1.00 85.88 109 GLY A C 1
ATOM 820 O O . GLY A 1 109 ? 9.642 8.518 -9.315 1.00 85.88 109 GLY A O 1
ATOM 821 N N . PRO A 1 110 ? 9.930 8.472 -11.540 1.00 81.19 110 PRO A N 1
ATOM 822 C CA . PRO A 1 110 ? 10.773 9.663 -11.594 1.00 81.19 110 PRO A CA 1
ATOM 823 C C . PRO A 1 110 ? 9.935 10.941 -11.449 1.00 81.19 110 PRO A C 1
ATOM 825 O O . PRO A 1 110 ? 8.929 11.089 -12.142 1.00 81.19 110 PRO A O 1
ATOM 828 N N . ARG A 1 111 ? 10.346 11.901 -10.599 1.00 73.06 111 ARG A N 1
ATOM 829 C CA . ARG A 1 111 ? 9.655 13.204 -10.480 1.00 73.06 111 ARG A CA 1
ATOM 830 C C . ARG A 1 111 ? 10.580 14.400 -10.216 1.00 73.06 111 ARG A C 1
ATOM 832 O O . ARG A 1 111 ? 11.499 14.331 -9.404 1.00 73.06 111 ARG A O 1
ATOM 839 N N . GLY A 1 112 ? 10.243 15.522 -10.865 1.00 64.44 112 GLY A N 1
ATOM 840 C CA . GLY A 1 112 ? 10.464 16.913 -10.437 1.00 64.44 112 GLY A CA 1
ATOM 841 C C . GLY A 1 112 ? 11.889 17.465 -10.412 1.00 64.44 112 GLY A C 1
ATOM 842 O O . GLY A 1 112 ? 12.120 18.509 -11.002 1.00 64.44 112 GLY A O 1
ATOM 843 N N . ASN A 1 113 ? 12.837 16.797 -9.754 1.00 61.41 113 ASN A N 1
ATOM 844 C CA . ASN A 1 113 ? 14.155 17.382 -9.461 1.00 61.41 113 ASN A CA 1
ATOM 845 C C . ASN A 1 113 ? 15.311 16.360 -9.392 1.00 61.41 113 ASN A C 1
ATOM 847 O O . ASN A 1 113 ? 16.404 16.710 -8.958 1.00 61.41 113 ASN A O 1
ATOM 851 N N . GLY A 1 114 ? 15.094 15.105 -9.805 1.00 64.19 114 GLY A N 1
ATOM 852 C CA . GLY A 1 114 ? 16.157 14.088 -9.877 1.00 64.19 114 GLY A CA 1
ATOM 853 C C . GLY A 1 114 ? 16.524 13.401 -8.552 1.00 64.19 114 GLY A C 1
ATOM 854 O O . GLY A 1 114 ? 17.536 12.710 -8.499 1.00 64.19 114 GLY A O 1
ATOM 855 N N . GLY A 1 115 ? 15.721 13.571 -7.494 1.00 71.12 115 GLY A N 1
ATOM 856 C CA . GLY A 1 115 ? 15.886 12.860 -6.218 1.00 71.12 115 GLY A CA 1
ATOM 857 C C . GLY A 1 115 ? 15.223 11.470 -6.195 1.00 71.12 115 GLY A C 1
ATOM 858 O O . GLY A 1 115 ? 14.378 11.183 -7.049 1.00 71.12 115 GLY A O 1
ATOM 859 N N . PRO A 1 116 ? 15.580 10.607 -5.224 1.00 78.44 116 PRO A N 1
ATOM 860 C CA . PRO A 1 116 ? 14.940 9.308 -5.042 1.00 78.44 116 PRO A CA 1
ATOM 861 C C . PRO A 1 116 ? 13.474 9.448 -4.651 1.00 78.44 116 PRO A C 1
ATOM 863 O O . PRO A 1 116 ? 13.096 10.322 -3.875 1.00 78.44 116 PRO A O 1
ATOM 866 N N . ASN A 1 117 ? 12.651 8.561 -5.204 1.00 90.19 117 ASN A N 1
ATOM 867 C CA . ASN A 1 117 ? 11.215 8.487 -4.943 1.00 90.19 117 ASN A CA 1
ATOM 868 C C . ASN A 1 117 ? 10.861 7.079 -4.447 1.00 90.19 117 ASN A C 1
ATOM 870 O O . ASN A 1 117 ? 10.020 6.383 -5.019 1.00 90.19 117 ASN A O 1
ATOM 874 N N . ASN A 1 118 ? 11.616 6.649 -3.439 1.00 91.38 118 ASN A N 1
ATOM 875 C CA . ASN A 1 118 ? 11.587 5.312 -2.869 1.00 91.38 118 ASN A CA 1
ATOM 876 C C . ASN A 1 118 ? 10.726 5.337 -1.610 1.00 91.38 118 ASN A C 1
ATOM 878 O O . ASN A 1 118 ? 11.041 6.078 -0.683 1.00 91.38 118 ASN A O 1
ATOM 882 N N . LEU A 1 119 ? 9.659 4.548 -1.597 1.00 94.81 119 LEU A N 1
ATOM 883 C CA . LEU A 1 119 ? 8.818 4.338 -0.430 1.00 94.81 119 LEU A CA 1
ATOM 884 C C . LEU A 1 119 ? 9.351 3.151 0.368 1.00 94.81 119 LEU A C 1
ATOM 886 O O . LEU A 1 119 ? 9.391 2.032 -0.155 1.00 94.81 119 LEU A O 1
ATOM 890 N N . TYR A 1 120 ? 9.718 3.395 1.618 1.00 95.12 120 TYR A N 1
ATOM 891 C CA . TYR A 1 120 ? 10.199 2.376 2.542 1.00 95.12 120 TYR A CA 1
ATOM 892 C C . TYR A 1 120 ? 9.062 1.885 3.455 1.00 95.12 120 TYR A C 1
ATOM 894 O O . TYR A 1 120 ? 8.121 2.636 3.727 1.00 95.12 120 TYR A O 1
ATOM 902 N N . PRO A 1 121 ? 9.118 0.640 3.962 1.00 95.62 121 PRO A N 1
ATOM 903 C CA . PRO A 1 121 ? 8.164 0.140 4.951 1.00 95.62 121 PRO A CA 1
ATOM 904 C C . PRO A 1 121 ? 8.038 1.052 6.182 1.00 95.62 121 PRO A C 1
ATOM 906 O O . PRO A 1 121 ? 6.936 1.266 6.688 1.00 95.62 121 PRO A O 1
ATOM 909 N N . GLU A 1 122 ? 9.152 1.635 6.630 1.00 95.56 122 GLU A N 1
ATOM 910 C CA . GLU A 1 122 ? 9.241 2.533 7.785 1.00 95.56 122 GLU A CA 1
ATOM 911 C C . GLU A 1 122 ? 8.417 3.812 7.608 1.00 95.56 122 GLU A C 1
ATOM 913 O O . GLU A 1 122 ? 7.873 4.329 8.587 1.00 95.56 122 GLU A O 1
ATOM 918 N N . ASP A 1 123 ? 8.263 4.287 6.368 1.00 96.69 123 ASP A N 1
ATOM 919 C CA . ASP A 1 123 ? 7.464 5.473 6.050 1.00 96.69 123 ASP A CA 1
ATOM 920 C C . ASP A 1 123 ? 5.973 5.250 6.352 1.00 96.69 123 ASP A C 1
ATOM 922 O O . ASP A 1 123 ? 5.235 6.209 6.590 1.00 96.69 123 ASP A O 1
ATOM 926 N N . LEU A 1 124 ? 5.519 3.989 6.367 1.00 97.38 124 LEU A N 1
ATOM 927 C CA . LEU A 1 124 ? 4.126 3.629 6.634 1.00 97.38 124 LEU A CA 1
ATOM 928 C C . LEU A 1 124 ? 3.834 3.338 8.113 1.00 97.38 124 LEU A C 1
ATOM 930 O O . LEU A 1 124 ? 2.670 3.327 8.518 1.00 97.38 124 LEU A O 1
ATOM 934 N N . ILE A 1 125 ? 4.864 3.160 8.947 1.00 96.88 125 ILE A N 1
ATOM 935 C CA . ILE A 1 125 ? 4.709 2.843 10.375 1.00 96.88 125 ILE A CA 1
ATOM 936 C C . ILE A 1 125 ? 3.859 3.877 11.129 1.00 96.88 125 ILE A C 1
ATOM 938 O O . ILE A 1 125 ? 3.002 3.456 11.907 1.00 96.88 125 ILE A O 1
ATOM 942 N N . PRO A 1 126 ? 3.992 5.204 10.918 1.00 96.25 126 PRO A N 1
ATOM 943 C CA . PRO A 1 126 ? 3.141 6.180 11.601 1.00 96.25 126 PRO A CA 1
ATOM 944 C C . PRO A 1 126 ? 1.636 5.974 11.372 1.00 96.25 126 PRO A C 1
ATOM 946 O O . PRO A 1 126 ? 0.848 6.327 12.248 1.00 96.25 126 PRO A O 1
ATOM 949 N N . PHE A 1 127 ? 1.245 5.375 10.244 1.00 95.94 127 PHE A N 1
ATOM 950 C CA . PHE A 1 127 ? -0.154 5.142 9.871 1.00 95.94 127 PHE A CA 1
ATOM 951 C C . PHE A 1 127 ? -0.736 3.848 10.453 1.00 95.94 127 PHE A C 1
ATOM 953 O O . PHE A 1 127 ? -1.945 3.660 10.420 1.00 95.94 127 PHE A O 1
ATOM 960 N N . THR A 1 128 ? 0.086 3.008 11.091 1.00 96.12 128 THR A N 1
ATOM 961 C CA . THR A 1 128 ? -0.368 1.847 11.891 1.00 96.12 128 THR A CA 1
ATOM 962 C C . THR A 1 128 ? -0.933 2.235 13.267 1.00 96.12 128 THR A C 1
ATOM 964 O O . THR A 1 128 ? -1.150 1.388 14.127 1.00 96.12 128 THR A O 1
ATOM 967 N N . ARG A 1 129 ? -1.172 3.534 13.491 1.00 94.06 129 ARG A N 1
ATOM 968 C CA . ARG A 1 129 ? -1.993 4.051 14.600 1.00 94.06 129 ARG A CA 1
ATOM 969 C C . ARG A 1 129 ? -3.492 3.874 14.363 1.00 94.06 129 ARG A C 1
ATOM 971 O O . ARG A 1 129 ? -4.273 4.120 15.272 1.00 94.06 129 ARG A O 1
ATOM 978 N N . TYR A 1 130 ? -3.858 3.478 13.148 1.00 93.00 130 TYR A N 1
ATOM 979 C CA . TYR A 1 130 ? -5.205 3.133 12.719 1.00 93.00 130 TYR A CA 1
ATOM 980 C C . TYR A 1 130 ? -5.173 1.690 12.202 1.00 93.00 130 TYR A C 1
ATOM 982 O O . TYR A 1 130 ? -4.132 1.279 11.672 1.00 93.00 130 TYR A O 1
ATOM 990 N N . PRO A 1 131 ? -6.275 0.924 12.298 1.00 93.94 131 PRO A N 1
ATOM 991 C CA . PRO A 1 131 ? -6.356 -0.383 11.657 1.00 93.94 131 PRO A CA 1
ATOM 992 C C . PRO A 1 131 ? -6.026 -0.244 10.166 1.00 93.94 131 PRO A C 1
ATOM 994 O O . PRO A 1 131 ? -6.687 0.508 9.445 1.00 93.94 131 PRO A O 1
ATOM 997 N N . LEU A 1 132 ? -4.977 -0.932 9.709 1.00 95.62 132 LEU A N 1
ATOM 998 C CA . LEU A 1 132 ? -4.417 -0.761 8.366 1.00 95.62 132 LEU A CA 1
ATOM 999 C C . LEU A 1 132 ? -4.591 -2.036 7.541 1.00 95.62 132 LEU A C 1
ATOM 1001 O O . LEU A 1 132 ? -4.120 -3.106 7.925 1.00 95.62 132 LEU A O 1
ATOM 1005 N N . PHE A 1 133 ? -5.195 -1.911 6.362 1.00 96.25 133 PHE A N 1
ATOM 1006 C CA . PHE A 1 133 ? -5.167 -2.933 5.320 1.00 96.25 133 PHE A CA 1
ATOM 1007 C C . PHE A 1 133 ? -4.277 -2.454 4.169 1.00 96.25 133 PHE A C 1
ATOM 1009 O O . PHE A 1 133 ? -4.606 -1.502 3.461 1.00 96.25 133 PHE A O 1
ATOM 1016 N N . LEU A 1 134 ? -3.118 -3.087 4.002 1.00 96.75 134 LEU A N 1
ATOM 1017 C CA . LEU A 1 134 ? -2.100 -2.681 3.039 1.00 96.75 134 LEU A CA 1
ATOM 1018 C C . LEU A 1 134 ? -1.987 -3.699 1.909 1.00 96.75 134 LEU A C 1
ATOM 1020 O O . LEU A 1 134 ? -1.726 -4.879 2.135 1.00 96.75 134 LEU A O 1
ATOM 1024 N N . VAL A 1 135 ? -2.116 -3.222 0.679 1.00 95.69 135 VAL A N 1
ATOM 1025 C CA . VAL A 1 135 ? -1.937 -4.013 -0.532 1.00 95.69 135 VAL A CA 1
ATOM 1026 C C . VAL A 1 135 ? -0.739 -3.471 -1.306 1.00 95.69 135 VAL A C 1
ATOM 1028 O O . VAL A 1 135 ? -0.777 -2.333 -1.774 1.00 95.69 135 VAL A O 1
ATOM 1031 N N . ILE A 1 136 ? 0.318 -4.274 -1.447 1.00 94.50 136 ILE A N 1
ATOM 1032 C CA . ILE A 1 136 ? 1.514 -3.916 -2.222 1.00 94.50 136 ILE A CA 1
ATOM 1033 C C . ILE A 1 136 ? 1.613 -4.809 -3.456 1.00 94.50 136 ILE A C 1
ATOM 1035 O O . ILE A 1 136 ? 2.056 -5.959 -3.383 1.00 94.50 136 ILE A O 1
ATOM 1039 N N . ASP A 1 137 ? 1.243 -4.236 -4.595 1.00 91.75 137 ASP A N 1
ATOM 1040 C CA . ASP A 1 137 ? 1.396 -4.829 -5.913 1.00 91.75 137 ASP A CA 1
ATOM 1041 C C . ASP A 1 137 ? 2.743 -4.426 -6.533 1.00 91.75 137 ASP A C 1
ATOM 1043 O O . ASP A 1 137 ? 2.861 -3.419 -7.235 1.00 91.75 137 ASP A O 1
ATOM 1047 N N . SER A 1 138 ? 3.792 -5.171 -6.176 1.00 89.50 138 SER A N 1
ATOM 1048 C CA . SER A 1 138 ? 5.172 -4.909 -6.599 1.00 89.50 138 SER A CA 1
ATOM 1049 C C . SER A 1 138 ? 6.043 -6.162 -6.515 1.00 89.50 138 SER A C 1
ATOM 1051 O O . SER A 1 138 ? 5.856 -6.998 -5.624 1.00 89.50 138 SER A O 1
ATOM 1053 N N . GLU A 1 139 ? 7.073 -6.255 -7.359 1.00 85.88 139 GLU A N 1
ATOM 1054 C CA . GLU A 1 139 ? 8.127 -7.275 -7.263 1.00 85.88 139 GLU A CA 1
ATOM 1055 C C . GLU A 1 139 ? 8.832 -7.229 -5.900 1.00 85.88 139 GLU A C 1
ATOM 1057 O O . GLU A 1 139 ? 9.260 -8.258 -5.367 1.00 85.88 139 GLU A O 1
ATOM 1062 N N . ASN A 1 140 ? 8.898 -6.036 -5.302 1.00 89.19 140 ASN A N 1
ATOM 1063 C CA . ASN A 1 140 ? 9.544 -5.812 -4.018 1.00 89.19 140 ASN A CA 1
ATOM 1064 C C . ASN A 1 140 ? 8.584 -5.765 -2.818 1.00 89.19 140 ASN A C 1
ATOM 1066 O O . ASN A 1 140 ? 8.961 -5.391 -1.711 1.00 89.19 140 ASN A O 1
ATOM 1070 N N . SER A 1 141 ? 7.338 -6.205 -3.008 1.00 91.75 141 SER A N 1
ATOM 1071 C CA . SER A 1 141 ? 6.297 -6.200 -1.970 1.00 91.75 141 SER A CA 1
ATOM 1072 C C . SER A 1 141 ? 6.712 -6.894 -0.667 1.00 91.75 141 SER A C 1
ATOM 1074 O O . SER A 1 141 ? 6.335 -6.466 0.419 1.00 91.75 141 SER A O 1
ATOM 1076 N N . HIS A 1 142 ? 7.548 -7.931 -0.744 1.00 91.19 142 HIS A N 1
ATOM 1077 C CA . HIS A 1 142 ? 8.029 -8.676 0.419 1.00 91.19 142 HIS A CA 1
ATOM 1078 C C . HIS A 1 142 ? 8.781 -7.825 1.460 1.00 91.19 142 HIS A C 1
ATOM 1080 O O . HIS A 1 142 ? 8.796 -8.218 2.626 1.00 91.19 142 HIS A O 1
ATOM 1086 N N . ALA A 1 143 ? 9.391 -6.702 1.064 1.00 93.06 143 ALA A N 1
ATOM 1087 C CA . ALA A 1 143 ? 10.091 -5.796 1.974 1.00 93.06 143 ALA A CA 1
ATOM 1088 C C . ALA A 1 143 ? 9.141 -5.235 3.044 1.00 93.06 143 ALA A C 1
ATOM 1090 O O . ALA A 1 143 ? 9.499 -5.086 4.209 1.00 93.06 143 ALA A O 1
ATOM 1091 N N . PHE A 1 144 ? 7.869 -5.046 2.682 1.00 95.06 144 PHE A N 1
ATOM 1092 C CA . PHE A 1 144 ? 6.836 -4.511 3.566 1.00 95.06 144 PHE A CA 1
ATOM 1093 C C . PHE A 1 144 ? 6.399 -5.492 4.659 1.00 95.06 144 PHE A C 1
ATOM 1095 O O . PHE A 1 144 ? 5.700 -5.092 5.586 1.00 95.06 144 PHE A O 1
ATOM 1102 N N . LYS A 1 145 ? 6.881 -6.746 4.646 1.00 94.25 145 LYS A N 1
ATOM 1103 C CA . LYS A 1 145 ? 6.771 -7.637 5.816 1.00 94.25 145 LYS A CA 1
ATOM 1104 C C . LYS A 1 145 ? 7.449 -7.052 7.055 1.00 94.25 145 LYS A C 1
ATOM 1106 O O . LYS A 1 145 ? 7.061 -7.426 8.154 1.00 94.25 145 LYS A O 1
ATOM 1111 N N . ALA A 1 146 ? 8.411 -6.140 6.889 1.00 94.06 146 ALA A N 1
ATOM 1112 C CA . ALA A 1 146 ? 9.065 -5.433 7.988 1.00 94.06 146 ALA A CA 1
ATOM 1113 C C . ALA A 1 146 ? 8.095 -4.606 8.855 1.00 94.06 146 ALA A C 1
ATOM 1115 O O . ALA A 1 146 ? 8.426 -4.293 9.993 1.00 94.06 146 ALA A O 1
ATOM 1116 N N . ILE A 1 147 ? 6.892 -4.292 8.354 1.00 95.44 147 ILE A N 1
ATOM 1117 C CA . ILE A 1 147 ? 5.838 -3.646 9.150 1.00 95.44 147 ILE A CA 1
ATOM 1118 C C . ILE A 1 147 ? 5.338 -4.575 10.263 1.00 95.44 147 ILE A C 1
ATOM 1120 O O . ILE A 1 147 ? 4.966 -4.099 11.332 1.00 95.44 147 ILE A O 1
ATOM 1124 N N . HIS A 1 148 ? 5.369 -5.891 10.043 1.00 92.50 148 HIS A N 1
ATOM 1125 C CA . HIS A 1 148 ? 4.907 -6.860 11.025 1.00 92.50 148 HIS A CA 1
ATOM 1126 C C . HIS A 1 148 ? 5.804 -6.863 12.271 1.00 92.50 148 HIS A C 1
ATOM 1128 O O . HIS A 1 148 ? 7.007 -7.116 12.182 1.00 92.50 148 HIS A O 1
ATOM 1134 N N . ASN A 1 149 ? 5.202 -6.655 13.440 1.00 91.00 149 ASN A N 1
ATOM 1135 C CA . ASN A 1 149 ? 5.837 -6.404 14.743 1.00 91.00 149 ASN A CA 1
ATOM 1136 C C . ASN A 1 149 ? 6.504 -5.025 14.896 1.00 91.00 149 ASN A C 1
ATOM 1138 O O . ASN A 1 149 ? 7.125 -4.763 15.931 1.00 91.00 149 ASN A O 1
ATOM 1142 N N . ALA A 1 150 ? 6.388 -4.137 13.908 1.00 95.31 150 ALA A N 1
ATOM 1143 C CA . ALA A 1 150 ? 6.847 -2.751 13.992 1.00 95.31 150 ALA A CA 1
ATOM 1144 C C . ALA A 1 150 ? 5.687 -1.754 14.182 1.00 95.31 150 ALA A C 1
ATOM 1146 O O . ALA A 1 150 ? 5.939 -0.554 14.357 1.00 95.31 150 ALA A O 1
ATOM 1147 N N . GLU A 1 151 ? 4.440 -2.238 14.180 1.00 95.81 151 GLU A N 1
ATOM 1148 C CA . GLU A 1 151 ? 3.225 -1.432 14.253 1.00 95.81 151 GLU A CA 1
ATOM 1149 C C . GLU A 1 151 ? 3.153 -0.562 15.522 1.00 95.81 151 GLU A C 1
ATOM 1151 O O . GLU A 1 151 ? 3.791 -0.811 16.555 1.00 95.81 151 GLU A O 1
ATOM 1156 N N . LYS A 1 152 ? 2.358 0.506 15.444 1.00 93.69 152 LYS A N 1
ATOM 1157 C CA . LYS A 1 152 ? 2.176 1.507 16.496 1.00 93.69 152 LYS A CA 1
ATOM 1158 C C . LYS A 1 152 ? 0.718 1.616 16.906 1.00 93.69 152 LYS A C 1
ATOM 1160 O O . LYS A 1 152 ? 0.072 2.614 16.625 1.00 93.69 152 LYS A O 1
ATOM 1165 N N . GLY A 1 153 ? 0.267 0.647 17.693 1.00 92.00 153 GLY A N 1
ATOM 1166 C CA . GLY A 1 153 ? -1.033 0.676 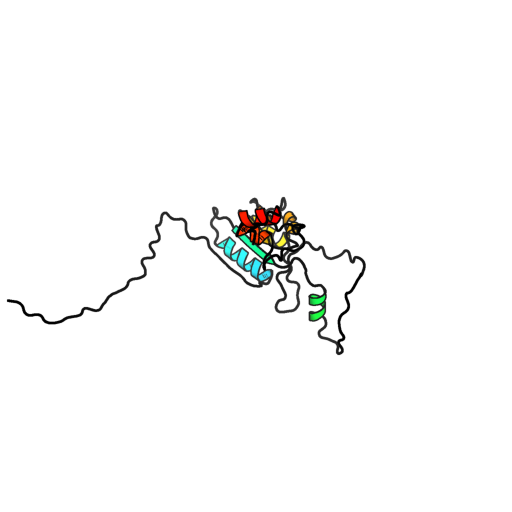18.365 1.00 92.00 153 GLY A CA 1
ATOM 1167 C C . GLY A 1 153 ? -2.018 -0.301 17.749 1.00 92.00 153 GLY A C 1
ATOM 1168 O O . GLY A 1 153 ? -2.524 -1.154 18.470 1.00 92.00 153 GLY A O 1
ATOM 1169 N N . GLU A 1 154 ? -2.206 -0.237 16.433 1.00 93.56 154 GLU A N 1
ATOM 1170 C CA . GLU A 1 154 ? -3.194 -1.048 15.725 1.00 93.56 154 GLU A CA 1
ATOM 1171 C C . GLU A 1 154 ? -2.530 -2.096 14.818 1.00 93.56 154 GLU A C 1
ATOM 1173 O O . GLU A 1 154 ? -1.444 -1.858 14.277 1.00 93.56 154 GLU A O 1
ATOM 1178 N N . PRO A 1 155 ? -3.150 -3.276 14.641 1.00 91.00 155 PRO A N 1
ATOM 1179 C CA . PRO A 1 155 ? -2.622 -4.308 13.761 1.00 91.00 155 PRO A CA 1
ATOM 1180 C C . PRO A 1 155 ? -2.718 -3.893 12.286 1.00 91.00 155 PRO A C 1
ATOM 1182 O O . PRO A 1 155 ? -3.679 -3.249 11.857 1.00 91.00 155 PRO A O 1
ATOM 1185 N N . ALA A 1 156 ? -1.748 -4.344 11.488 1.00 95.25 156 ALA A N 1
ATOM 1186 C CA . ALA A 1 156 ? -1.776 -4.223 10.037 1.00 95.25 156 ALA A CA 1
ATOM 1187 C C . ALA A 1 156 ? -2.013 -5.593 9.385 1.00 95.25 156 ALA A C 1
ATOM 1189 O O . ALA A 1 156 ? -1.343 -6.578 9.698 1.00 95.25 156 ALA A O 1
ATOM 1190 N N . ALA A 1 157 ? -2.942 -5.655 8.436 1.00 95.94 157 ALA A N 1
ATOM 1191 C CA . ALA A 1 157 ? -3.125 -6.800 7.553 1.00 95.94 157 ALA A CA 1
ATOM 1192 C C . ALA A 1 157 ? -2.536 -6.476 6.173 1.00 95.94 157 ALA A C 1
ATOM 1194 O O . ALA A 1 157 ? -2.793 -5.412 5.614 1.00 95.94 157 ALA A O 1
ATOM 1195 N N . LEU A 1 158 ? -1.718 -7.386 5.636 1.00 95.69 158 LEU A N 1
ATOM 1196 C CA . LEU A 1 158 ? -0.933 -7.152 4.424 1.00 95.69 158 LEU A CA 1
ATOM 1197 C C . LEU A 1 158 ? -1.265 -8.182 3.340 1.00 95.69 158 LEU A C 1
ATOM 1199 O O . LEU A 1 158 ? -1.203 -9.387 3.586 1.00 95.69 158 LEU A O 1
ATOM 1203 N N . LEU A 1 159 ? -1.521 -7.709 2.120 1.00 94.12 159 LEU A N 1
ATOM 1204 C CA . LEU A 1 159 ? -1.507 -8.515 0.901 1.00 94.12 159 LEU A CA 1
ATOM 1205 C C . LEU A 1 159 ? -0.336 -8.078 0.019 1.00 94.12 159 LEU A C 1
ATOM 1207 O O . LEU A 1 159 ? -0.252 -6.926 -0.400 1.00 94.12 159 LEU A O 1
ATOM 1211 N N . LEU A 1 160 ? 0.577 -9.007 -0.252 1.00 92.25 160 LEU A N 1
ATOM 1212 C CA . LEU A 1 160 ? 1.831 -8.748 -0.959 1.00 92.25 160 LEU A CA 1
ATOM 1213 C C . LEU A 1 160 ? 1.893 -9.617 -2.217 1.00 92.25 160 LEU A C 1
ATOM 1215 O O . LEU A 1 160 ? 1.589 -10.812 -2.141 1.00 92.25 160 LEU A O 1
ATOM 1219 N N . SER A 1 161 ? 2.310 -9.044 -3.348 1.00 89.06 161 SER A N 1
ATOM 1220 C CA . SER A 1 161 ? 2.460 -9.798 -4.599 1.00 89.06 161 SER A CA 1
ATOM 1221 C C . SER A 1 161 ? 3.372 -11.029 -4.451 1.00 89.06 161 SER A C 1
ATOM 1223 O O . SER A 1 161 ? 4.398 -10.983 -3.762 1.00 89.06 161 SER A O 1
ATOM 1225 N N . PRO A 1 162 ? 3.034 -12.157 -5.106 1.00 78.75 162 PRO A N 1
ATOM 1226 C CA . PRO A 1 162 ? 3.852 -13.357 -5.070 1.00 78.75 162 PRO A CA 1
ATOM 1227 C C . PRO A 1 162 ? 5.175 -13.122 -5.809 1.00 78.75 162 PRO A C 1
ATOM 1229 O O . PRO A 1 162 ? 5.220 -12.511 -6.871 1.00 78.75 162 PRO A O 1
ATOM 1232 N N . ARG A 1 163 ? 6.268 -13.659 -5.256 1.00 69.31 163 ARG A N 1
ATOM 1233 C CA . ARG A 1 163 ? 7.613 -13.589 -5.861 1.00 69.31 163 ARG A CA 1
ATOM 1234 C C . ARG A 1 163 ? 7.832 -14.591 -6.998 1.00 69.31 163 ARG A C 1
ATOM 1236 O O . ARG A 1 163 ? 8.805 -14.470 -7.733 1.00 69.31 163 ARG A O 1
ATOM 1243 N N . ILE A 1 164 ? 6.987 -15.614 -7.098 1.00 58.53 164 ILE A N 1
ATOM 1244 C CA . ILE A 1 164 ? 7.148 -16.704 -8.059 1.00 58.53 164 ILE A CA 1
ATOM 1245 C C . ILE A 1 164 ? 6.158 -16.456 -9.190 1.00 58.53 164 ILE A C 1
ATOM 1247 O O . ILE A 1 164 ? 4.960 -16.638 -8.995 1.00 58.53 164 ILE A O 1
ATOM 1251 N N . ALA A 1 165 ? 6.656 -16.051 -10.360 1.00 55.88 165 ALA A N 1
ATOM 1252 C CA . ALA A 1 165 ? 5.874 -16.151 -11.585 1.00 55.88 165 ALA A CA 1
ATOM 1253 C C . ALA A 1 165 ? 5.520 -17.629 -11.782 1.00 55.88 165 ALA A C 1
ATOM 1255 O O . ALA A 1 165 ? 6.411 -18.482 -11.731 1.00 55.88 165 ALA A O 1
ATOM 1256 N N . SER A 1 166 ? 4.234 -17.945 -11.944 1.00 50.03 166 SER A N 1
ATOM 1257 C CA . SER A 1 166 ? 3.787 -19.310 -12.227 1.00 50.03 166 SER A CA 1
ATOM 1258 C C . SER A 1 166 ? 4.654 -19.917 -13.331 1.00 50.03 166 SER A C 1
ATOM 1260 O O . SER A 1 166 ? 4.775 -19.332 -14.407 1.00 50.03 166 SER A O 1
ATOM 1262 N N . ALA A 1 167 ? 5.272 -21.065 -13.050 1.00 43.56 167 ALA A N 1
ATOM 1263 C CA . ALA A 1 167 ? 6.205 -21.770 -13.925 1.00 43.56 167 ALA A CA 1
ATOM 1264 C C . ALA A 1 167 ? 5.504 -22.432 -15.130 1.00 43.56 167 ALA A C 1
ATOM 1266 O O . ALA A 1 167 ? 5.683 -23.619 -15.380 1.00 43.56 167 ALA A O 1
ATOM 1267 N N . MET A 1 168 ? 4.693 -21.673 -15.868 1.00 49.81 168 MET A N 1
ATOM 1268 C CA . MET A 1 168 ? 4.057 -22.120 -17.100 1.00 49.81 168 MET A CA 1
ATOM 1269 C C . MET A 1 168 ? 4.677 -21.359 -18.278 1.00 49.81 168 MET A C 1
ATOM 1271 O O . MET A 1 168 ? 4.416 -20.165 -18.444 1.00 49.81 168 MET A O 1
ATOM 1275 N N . PRO A 1 169 ? 5.530 -22.009 -19.088 1.00 42.28 169 PRO A N 1
ATOM 1276 C CA . PRO A 1 169 ? 6.061 -21.396 -20.295 1.00 42.28 169 PRO A CA 1
ATOM 1277 C C . PRO A 1 169 ? 4.916 -21.189 -21.298 1.00 42.28 169 PRO A C 1
ATOM 1279 O O . PRO A 1 169 ? 4.282 -22.152 -21.714 1.00 42.28 169 PRO A O 1
ATOM 1282 N N . GLY A 1 170 ? 4.656 -19.938 -21.688 1.00 50.47 170 GLY A N 1
ATOM 1283 C CA . GLY A 1 170 ? 3.800 -19.617 -22.840 1.00 50.47 170 GLY A CA 1
ATOM 1284 C C . GLY A 1 170 ? 2.496 -18.866 -22.561 1.00 50.47 170 GLY A C 1
ATOM 1285 O O . GLY A 1 170 ? 1.826 -18.499 -23.519 1.00 50.47 170 GLY A O 1
ATOM 1286 N N . VAL A 1 171 ? 2.136 -18.585 -21.303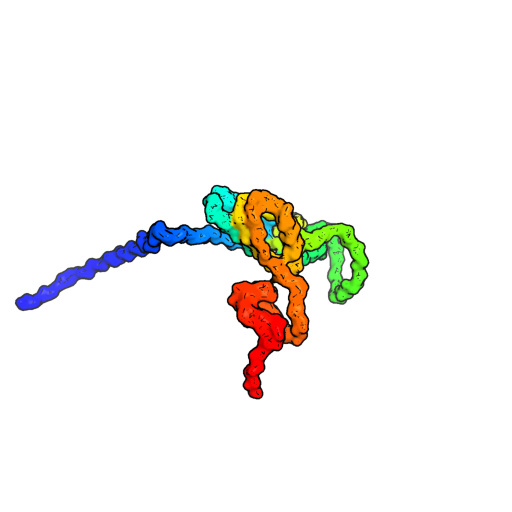 1.00 51.97 171 VAL A N 1
ATOM 1287 C CA . VAL A 1 171 ? 0.987 -17.709 -21.012 1.00 51.97 171 VAL A CA 1
ATOM 1288 C C . VAL A 1 171 ? 1.494 -16.284 -20.827 1.00 51.97 171 VAL A C 1
ATOM 1290 O O . VAL A 1 171 ? 2.067 -15.951 -19.789 1.00 51.97 171 VAL A O 1
ATOM 1293 N N . GLU A 1 172 ? 1.321 -15.447 -21.849 1.00 49.12 172 GLU A N 1
ATOM 1294 C CA . GLU A 1 172 ? 1.554 -14.009 -21.727 1.00 49.12 172 GLU A CA 1
ATOM 1295 C C . GLU A 1 172 ? 0.627 -13.462 -20.634 1.00 49.12 172 GLU A C 1
ATOM 1297 O O . GLU A 1 172 ? -0.597 -13.470 -20.772 1.00 49.12 172 GLU A O 1
ATOM 1302 N N . SER A 1 173 ? 1.208 -13.044 -19.504 1.00 52.06 173 SER A N 1
ATOM 1303 C CA . SER A 1 173 ? 0.469 -12.395 -18.421 1.00 52.06 173 SER A CA 1
ATOM 1304 C C . SER A 1 173 ? -0.098 -11.093 -18.974 1.00 52.06 173 SER A C 1
ATOM 1306 O O . SER A 1 173 ? 0.637 -10.125 -19.163 1.00 52.06 173 SER A O 1
ATOM 1308 N N . GLY A 1 174 ? -1.388 -11.086 -19.310 1.00 50.19 174 GLY A N 1
ATOM 1309 C CA . GLY A 1 174 ? -2.053 -9.919 -19.873 1.00 50.19 174 GLY A CA 1
ATOM 1310 C C . GLY A 1 174 ? -1.900 -8.721 -18.941 1.00 50.19 174 GLY A C 1
ATOM 1311 O O . GLY A 1 174 ? -2.474 -8.725 -17.866 1.00 50.19 174 GLY A O 1
ATOM 1312 N N . ASN A 1 175 ? -1.097 -7.737 -19.352 1.00 50.09 175 ASN A N 1
ATOM 1313 C CA . ASN A 1 175 ? -0.939 -6.360 -18.857 1.00 50.09 175 ASN A CA 1
ATOM 1314 C C . ASN A 1 175 ? -1.054 -6.044 -17.340 1.00 50.09 175 ASN A C 1
ATOM 1316 O O . ASN A 1 175 ? -1.180 -4.876 -16.975 1.00 50.09 175 ASN A O 1
ATOM 1320 N N . GLY A 1 176 ? -0.963 -7.040 -16.463 1.00 59.09 176 GLY A N 1
ATOM 1321 C CA . GLY A 1 176 ? -1.090 -6.940 -15.013 1.00 59.09 176 GLY A CA 1
ATOM 1322 C C . GLY A 1 176 ? -0.427 -8.133 -14.324 1.00 59.09 176 GLY A C 1
ATOM 1323 O O . GLY A 1 176 ? -0.224 -9.191 -14.930 1.00 59.09 176 GLY A O 1
ATOM 1324 N N . GLY A 1 177 ? -0.033 -7.944 -13.065 1.00 72.12 177 GLY A N 1
ATOM 1325 C CA . GLY A 1 177 ? 0.614 -8.987 -12.277 1.00 72.12 177 GLY A CA 1
ATOM 1326 C C . GLY A 1 177 ? -0.355 -10.114 -11.910 1.00 72.12 177 GLY A C 1
ATOM 1327 O O . GLY A 1 177 ? -1.567 -9.913 -11.810 1.00 72.12 177 GLY A O 1
ATOM 1328 N N . GLN A 1 178 ? 0.183 -11.305 -11.632 1.00 73.50 178 GLN A N 1
ATOM 1329 C CA . GLN A 1 178 ? -0.596 -12.452 -11.140 1.00 73.50 178 GLN A CA 1
ATOM 1330 C C . GLN A 1 178 ? -1.434 -12.091 -9.901 1.00 73.50 178 GLN A C 1
ATOM 1332 O O . GLN A 1 178 ? -2.549 -12.575 -9.728 1.00 73.50 178 GLN A O 1
ATOM 1337 N N . PHE A 1 179 ? -0.903 -11.211 -9.053 1.00 79.88 179 PHE A N 1
ATOM 1338 C CA . PHE A 1 179 ? -1.587 -10.700 -7.874 1.00 79.88 179 PHE A CA 1
ATOM 1339 C C . PHE A 1 179 ? -2.859 -9.920 -8.224 1.00 79.88 179 PHE A C 1
ATOM 1341 O O . PHE A 1 179 ? -3.939 -10.245 -7.732 1.00 79.88 179 PHE A O 1
ATOM 1348 N N . THR A 1 180 ? -2.761 -8.947 -9.132 1.00 78.69 180 THR A N 1
ATOM 1349 C CA . THR A 1 180 ? -3.909 -8.183 -9.632 1.00 78.69 180 THR A CA 1
ATOM 1350 C C . THR A 1 180 ? -4.943 -9.102 -10.284 1.00 78.69 180 THR A C 1
ATOM 1352 O O . THR A 1 180 ? -6.150 -8.901 -10.125 1.00 78.69 180 THR A O 1
ATOM 1355 N N . TYR A 1 181 ? -4.488 -10.146 -10.983 1.00 78.44 181 TYR A N 1
ATOM 1356 C CA . TYR A 1 181 ? -5.385 -11.130 -11.577 1.00 78.44 181 TYR A CA 1
ATOM 1357 C C . TYR A 1 181 ? -6.157 -11.923 -10.515 1.00 78.44 181 TYR A C 1
ATOM 1359 O O . TYR A 1 181 ? -7.374 -12.047 -10.616 1.00 78.44 181 TYR A O 1
ATOM 1367 N N . PHE A 1 182 ? -5.500 -12.359 -9.435 1.00 81.06 182 PHE A N 1
ATOM 1368 C CA . PHE A 1 182 ? -6.185 -12.978 -8.292 1.00 81.06 182 PHE A CA 1
ATOM 1369 C C . PHE A 1 182 ? -7.205 -12.050 -7.625 1.00 81.06 182 PHE A C 1
ATOM 1371 O O . PHE A 1 182 ? -8.268 -12.520 -7.223 1.00 81.06 182 PHE A O 1
ATOM 1378 N N . LEU A 1 183 ? -6.918 -10.749 -7.525 1.00 82.81 183 LEU A N 1
ATOM 1379 C CA . LEU A 1 183 ? -7.845 -9.778 -6.930 1.00 82.81 183 LEU A CA 1
ATOM 1380 C C . LEU A 1 183 ? -9.086 -9.520 -7.794 1.00 82.81 183 LEU A C 1
ATOM 1382 O O . LEU A 1 183 ? -10.158 -9.246 -7.261 1.00 82.81 183 LEU A O 1
ATOM 1386 N N . THR A 1 184 ? -8.946 -9.584 -9.118 1.00 85.12 184 THR A N 1
ATOM 1387 C CA . THR A 1 184 ? -10.025 -9.254 -10.065 1.00 85.12 184 THR A CA 1
ATOM 1388 C C . THR A 1 184 ? -10.812 -10.478 -10.532 1.00 85.12 184 THR A C 1
ATOM 1390 O O . THR A 1 184 ? -11.994 -10.366 -10.852 1.00 85.12 184 THR A O 1
ATOM 1393 N N . ALA A 1 185 ? -10.170 -11.644 -10.557 1.00 85.06 185 ALA A N 1
ATOM 13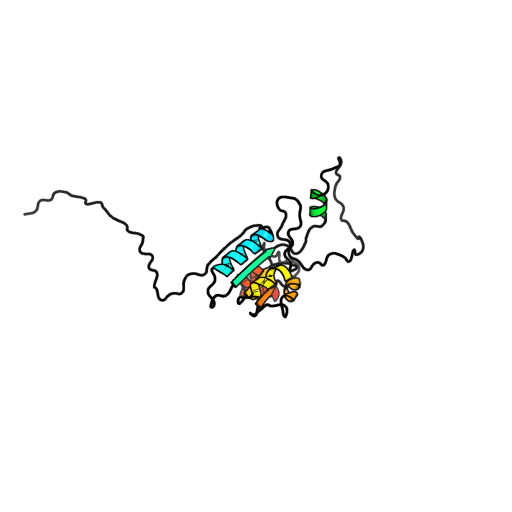94 C CA . ALA A 1 185 ? -10.644 -12.856 -11.210 1.00 85.06 185 ALA A CA 1
ATOM 1395 C C . ALA A 1 185 ? -10.112 -14.119 -10.489 1.00 85.06 185 ALA A C 1
ATOM 1397 O O . ALA A 1 185 ? -9.394 -14.924 -11.084 1.00 85.06 185 ALA A O 1
ATOM 1398 N N . PRO A 1 186 ? -10.452 -14.343 -9.203 1.00 85.19 186 PRO A N 1
ATOM 1399 C CA . PRO A 1 186 ? -9.778 -15.330 -8.351 1.00 85.19 186 PRO A CA 1
ATOM 1400 C C . PRO A 1 186 ? -9.865 -16.766 -8.880 1.00 85.19 186 PRO A C 1
ATOM 1402 O O . PRO A 1 186 ? -8.880 -17.498 -8.837 1.00 85.19 186 PRO A O 1
ATOM 1405 N N . MET A 1 187 ? -11.021 -17.164 -9.421 1.00 83.75 187 MET A N 1
ATOM 1406 C CA . MET A 1 187 ? -11.200 -18.494 -10.012 1.00 83.75 187 MET A CA 1
ATOM 1407 C C . MET A 1 187 ? -10.336 -18.687 -11.259 1.00 83.75 187 MET A C 1
ATOM 1409 O O . MET A 1 187 ? -9.694 -19.722 -11.405 1.00 83.75 187 MET A O 1
ATOM 1413 N N . GLN A 1 188 ? -10.287 -17.692 -12.147 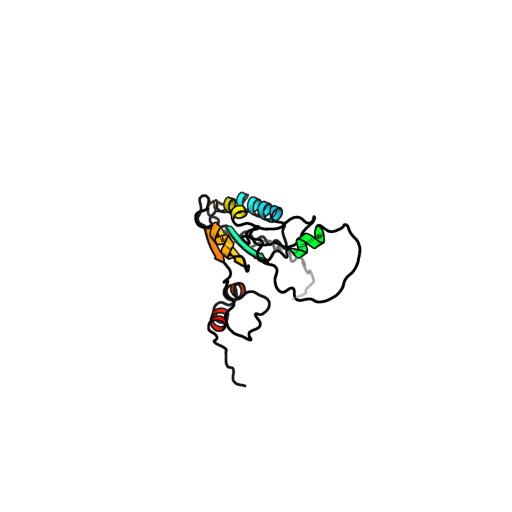1.00 83.38 188 GLN A N 1
ATOM 1414 C CA . GLN A 1 188 ? -9.520 -17.800 -13.388 1.00 83.38 188 GLN A CA 1
ATOM 1415 C C . GLN A 1 188 ? -8.011 -17.702 -13.113 1.00 83.38 188 GLN A C 1
ATOM 1417 O O . GLN A 1 188 ? -7.233 -18.460 -13.687 1.00 83.38 188 GLN A O 1
ATOM 1422 N N . ALA A 1 189 ? -7.607 -16.868 -12.152 1.00 81.81 189 ALA A N 1
ATOM 1423 C CA . ALA A 1 189 ? -6.238 -16.801 -11.650 1.00 81.81 189 ALA A CA 1
ATOM 1424 C C . ALA A 1 189 ? -5.785 -18.115 -11.009 1.00 81.81 189 ALA A C 1
ATOM 1426 O O . ALA A 1 189 ? -4.661 -18.561 -11.248 1.00 81.81 189 ALA A O 1
ATOM 1427 N N . PHE A 1 190 ? -6.667 -18.777 -10.254 1.00 82.88 190 PHE A N 1
ATOM 1428 C CA . PHE A 1 190 ? -6.405 -20.113 -9.729 1.00 82.88 190 PHE A CA 1
ATOM 1429 C C . PHE A 1 190 ? -6.231 -21.137 -10.853 1.00 82.88 190 PHE A C 1
ATOM 1431 O O . PHE A 1 190 ? -5.248 -21.874 -10.838 1.00 82.88 190 PHE A O 1
ATOM 1438 N N . CYS A 1 191 ? -7.127 -21.163 -11.844 1.00 83.12 191 CYS A N 1
ATOM 1439 C CA . CYS A 1 191 ? -7.005 -22.061 -12.995 1.00 83.12 191 CYS A CA 1
ATOM 1440 C C . CYS A 1 191 ? -5.684 -21.846 -13.747 1.00 83.12 191 CYS A C 1
ATOM 1442 O O . CYS A 1 191 ? -4.979 -22.818 -14.011 1.00 83.12 191 CYS A O 1
ATOM 1444 N N . GLN A 1 192 ? -5.297 -20.591 -14.007 1.00 78.88 192 GLN A N 1
ATOM 1445 C CA . GLN A 1 192 ? -4.020 -20.261 -14.646 1.00 78.88 192 GLN A CA 1
ATOM 1446 C C . GLN A 1 192 ? -2.823 -20.731 -13.806 1.00 78.88 192 GLN A C 1
ATOM 1448 O O . GLN A 1 192 ? -1.900 -21.341 -14.344 1.00 78.88 192 GLN A O 1
ATOM 1453 N N . LEU A 1 193 ? -2.836 -20.488 -12.490 1.00 77.31 193 LEU A N 1
ATOM 1454 C CA . LEU A 1 193 ? -1.774 -20.940 -11.585 1.00 77.31 193 LEU A CA 1
ATOM 1455 C C . LEU A 1 193 ? -1.679 -22.471 -11.523 1.00 77.31 193 LEU A C 1
ATOM 1457 O O . LEU A 1 193 ? -0.580 -23.017 -11.459 1.00 77.31 193 LEU A O 1
ATOM 1461 N N . ALA A 1 194 ? -2.818 -23.158 -11.551 1.00 81.56 194 ALA A N 1
ATOM 1462 C CA . ALA A 1 194 ? -2.900 -24.613 -11.530 1.00 81.56 194 ALA A CA 1
ATOM 1463 C C . ALA A 1 194 ? -2.588 -25.264 -12.894 1.00 81.56 194 ALA A C 1
ATOM 1465 O O . ALA A 1 194 ? -2.585 -26.489 -12.982 1.00 81.56 194 ALA A O 1
ATOM 1466 N N . GLY A 1 195 ? -2.338 -24.476 -13.949 1.00 76.06 195 GLY A N 1
ATOM 1467 C CA . GLY A 1 195 ? -2.114 -24.985 -15.306 1.00 76.06 195 GLY A CA 1
ATOM 1468 C C . GLY A 1 195 ? -3.365 -25.594 -15.949 1.00 76.06 195 GLY A C 1
ATOM 1469 O O . GLY A 1 195 ? -3.251 -26.381 -16.883 1.00 76.06 195 GLY A O 1
ATOM 1470 N N . ILE A 1 196 ? -4.554 -25.253 -15.448 1.00 80.06 196 ILE A N 1
ATOM 1471 C CA . ILE A 1 196 ? -5.837 -25.706 -15.985 1.00 80.06 196 ILE A CA 1
ATOM 1472 C C . ILE A 1 196 ? -6.187 -24.784 -17.154 1.00 80.06 196 ILE A C 1
ATOM 1474 O O . ILE A 1 196 ? -6.769 -23.713 -16.966 1.00 80.06 196 ILE A O 1
ATOM 1478 N N . THR A 1 197 ? -5.805 -25.177 -18.366 1.00 67.06 197 THR A N 1
ATOM 1479 C CA . THR A 1 197 ? -6.300 -24.547 -19.591 1.00 67.06 197 THR A CA 1
ATOM 1480 C C . THR A 1 197 ? -7.715 -25.046 -19.858 1.00 67.06 197 THR A C 1
ATOM 1482 O O . THR A 1 197 ? -8.010 -26.231 -19.713 1.00 67.06 197 THR A O 1
ATOM 1485 N N . SER A 1 198 ? -8.627 -24.150 -20.236 1.00 59.72 198 SER A N 1
ATOM 1486 C CA . SER A 1 198 ? -9.857 -24.584 -20.891 1.00 59.72 198 SER A CA 1
ATOM 1487 C C . SER A 1 198 ? -9.459 -25.097 -22.274 1.00 59.72 198 SER A C 1
ATOM 1489 O O . SER A 1 198 ? -9.375 -24.300 -23.209 1.00 59.72 198 SER A O 1
ATOM 1491 N N . ASP A 1 199 ? -9.151 -26.389 -22.392 1.00 53.59 199 ASP A N 1
ATOM 1492 C CA . ASP A 1 199 ? -9.131 -27.068 -23.688 1.00 53.59 199 ASP A CA 1
ATOM 1493 C C . ASP A 1 199 ? -10.553 -26.999 -24.246 1.00 53.59 199 ASP A C 1
ATOM 1495 O O . ASP A 1 199 ? -11.418 -27.830 -23.976 1.00 53.59 199 ASP A O 1
ATOM 1499 N N . ILE A 1 200 ? -10.826 -25.918 -24.970 1.00 53.88 200 ILE A N 1
ATOM 1500 C CA . ILE A 1 200 ? -11.868 -25.909 -25.979 1.00 53.88 200 ILE A CA 1
ATOM 1501 C C . ILE A 1 200 ? -11.167 -26.468 -27.212 1.0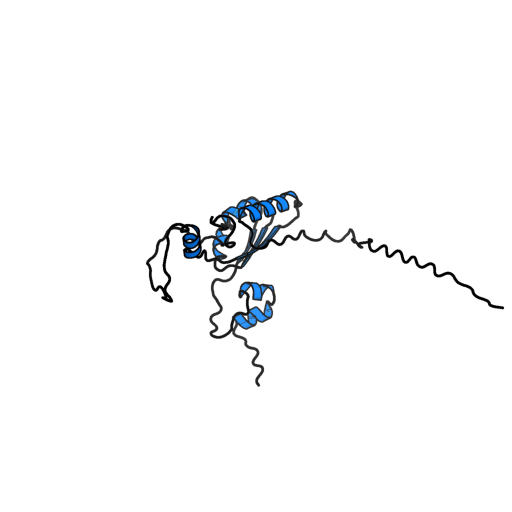0 53.88 200 ILE A C 1
ATOM 1503 O O . ILE A 1 200 ? -10.550 -25.724 -27.976 1.00 53.88 200 ILE A O 1
ATOM 1507 N N . ASP A 1 201 ? -11.195 -27.799 -27.320 1.00 42.28 201 ASP A N 1
ATOM 1508 C CA . ASP A 1 201 ? -10.853 -28.535 -28.535 1.00 42.28 201 ASP A CA 1
ATOM 1509 C C . ASP A 1 201 ? -11.466 -27.811 -29.745 1.00 42.28 201 ASP A C 1
ATOM 1511 O O . ASP A 1 201 ? -12.673 -27.545 -29.785 1.00 42.28 201 ASP A O 1
ATOM 1515 N N . SER A 1 202 ? -10.605 -27.446 -30.696 1.00 38.88 202 SER A N 1
ATOM 1516 C CA . SER A 1 202 ? -10.981 -26.935 -32.020 1.00 38.88 202 SER A CA 1
ATOM 1517 C C . SER A 1 202 ? -11.120 -28.082 -33.009 1.00 38.88 202 SER A C 1
ATOM 1519 O O . SER A 1 202 ? -10.253 -28.984 -32.970 1.00 38.88 202 SER A O 1
#

Secondary structure (DSSP, 8-state):
----------------------TTSPPPPP----SS--HHHHHHHHHHHHHH--TT--EEEEEE-BS---HHHHHHHH--S-------------------S-S-SEE----TTT---EEPHHHHGGGGGS-EEEEEESTTGGGGGGGTTT-SSS-EEEEE--SS--S-TT----SS-HHHHHHH-HHHHHHHHTT-------